Protein AF-A0A821HQE7-F1 (afdb_monomer_lite)

Secondary structure (DSSP, 8-state):
--SSTTSS-HHHHHHHHHHHHHHHHHH-TTSTTTTT--HHHHHHHHHHHHHHHHHHHHT--BHHHH-HIIIIIHHHHHH-TT---S--PBPSS---TTS---GGGS-B--EE-SB-EEP-STT--EEEEEE-TTS-EEEEEEEES--THHHHHHHHHHHHHHHHHHH-HHHHHSSS---------EEEEETTEEEEEPPTT---

Structure (mmCIF, N/CA/C/O backbone):
data_AF-A0A821HQE7-F1
#
_entry.id   AF-A0A821HQE7-F1
#
loop_
_atom_site.group_PDB
_atom_site.id
_atom_site.type_symbol
_atom_site.label_atom_id
_atom_site.label_alt_id
_atom_site.label_comp_id
_atom_site.label_asym_id
_atom_site.label_entity_id
_atom_site.label_seq_id
_atom_site.pdbx_PDB_ins_code
_atom_site.Cartn_x
_atom_site.Cartn_y
_atom_site.Cartn_z
_atom_site.occupancy
_atom_site.B_iso_or_equiv
_atom_site.auth_seq_id
_atom_site.auth_comp_id
_atom_site.auth_asym_id
_atom_site.auth_atom_id
_atom_site.pdbx_PDB_model_num
ATOM 1 N N . GLN A 1 1 ? 7.498 -27.644 -22.388 1.00 35.94 1 GLN A N 1
ATOM 2 C CA . GLN A 1 1 ? 7.968 -26.241 -22.531 1.00 35.94 1 GLN A CA 1
ATOM 3 C C . GLN A 1 1 ? 6.847 -25.177 -22.604 1.00 35.94 1 GLN A C 1
ATOM 5 O O . GLN A 1 1 ? 7.158 -23.999 -22.724 1.00 35.94 1 GLN A O 1
ATOM 10 N N . ARG A 1 2 ? 5.551 -25.521 -22.451 1.00 32.25 2 ARG A N 1
ATOM 11 C CA . ARG A 1 2 ? 4.419 -24.560 -22.491 1.00 32.25 2 ARG A CA 1
ATOM 12 C C . ARG A 1 2 ? 3.981 -23.970 -21.133 1.00 32.25 2 ARG A C 1
ATOM 14 O O . ARG A 1 2 ? 3.109 -23.119 -21.124 1.00 32.25 2 ARG A O 1
ATOM 21 N N . LEU A 1 3 ? 4.592 -24.372 -20.013 1.00 35.75 3 LEU A N 1
ATOM 22 C CA . LEU A 1 3 ? 4.160 -23.994 -18.651 1.00 35.75 3 LEU A CA 1
ATOM 23 C C . LEU A 1 3 ? 4.840 -22.735 -18.069 1.00 35.75 3 LEU A C 1
ATOM 25 O O . LEU A 1 3 ? 4.460 -22.276 -16.999 1.00 35.75 3 LEU A O 1
ATOM 29 N N . ILE A 1 4 ? 5.840 -22.161 -18.753 1.00 36.41 4 ILE A N 1
ATOM 30 C CA . ILE A 1 4 ? 6.608 -20.997 -18.250 1.00 36.41 4 ILE A CA 1
ATOM 31 C C . ILE A 1 4 ? 6.089 -19.657 -18.827 1.00 36.41 4 ILE A C 1
ATOM 33 O O . ILE A 1 4 ? 6.271 -18.600 -18.223 1.00 36.41 4 ILE A O 1
ATOM 37 N N . LYS A 1 5 ? 5.345 -19.690 -19.942 1.00 37.44 5 LYS A N 1
ATOM 38 C CA . LYS A 1 5 ? 4.459 -18.599 -20.393 1.00 37.44 5 LYS A CA 1
ATOM 39 C C . LYS A 1 5 ? 3.123 -18.804 -19.650 1.00 37.44 5 LYS A C 1
ATOM 41 O O . LYS A 1 5 ? 2.415 -19.722 -20.016 1.00 37.44 5 LYS A O 1
ATOM 46 N N . SER A 1 6 ? 2.710 -18.129 -18.581 1.00 48.66 6 SER A N 1
ATOM 47 C CA . SER A 1 6 ? 2.876 -16.733 -18.189 1.00 48.66 6 SER A CA 1
ATOM 48 C C . SER A 1 6 ? 2.710 -16.578 -16.662 1.00 48.66 6 SER A C 1
ATOM 50 O O . SER A 1 6 ? 1.605 -16.405 -16.155 1.00 48.66 6 SER A O 1
ATOM 52 N N . ARG A 1 7 ? 3.810 -16.593 -15.899 1.00 57.44 7 ARG A N 1
ATOM 53 C CA . ARG A 1 7 ? 3.800 -16.135 -14.487 1.00 57.44 7 ARG A CA 1
ATOM 54 C C . ARG A 1 7 ? 3.785 -14.606 -14.342 1.00 57.44 7 ARG A C 1
ATOM 56 O O . ARG A 1 7 ? 3.699 -14.088 -13.232 1.00 57.44 7 ARG A O 1
ATOM 63 N N . LEU A 1 8 ? 3.945 -13.882 -15.447 1.00 67.38 8 LEU A N 1
ATOM 64 C CA . LEU A 1 8 ? 3.985 -12.425 -15.466 1.00 67.38 8 LEU A CA 1
ATOM 65 C C . LEU A 1 8 ? 2.572 -11.889 -15.673 1.00 67.38 8 LEU A C 1
ATOM 67 O O . LEU A 1 8 ? 1.896 -12.276 -16.623 1.00 67.38 8 LEU A O 1
ATOM 71 N N . THR A 1 9 ? 2.152 -10.993 -14.786 1.00 79.75 9 THR A N 1
ATOM 72 C CA . THR A 1 9 ? 0.911 -10.234 -14.936 1.00 79.75 9 THR A CA 1
ATOM 73 C C . THR A 1 9 ? 0.981 -9.304 -16.145 1.00 79.75 9 THR A C 1
ATOM 75 O O . THR A 1 9 ? 2.073 -8.997 -16.630 1.00 79.75 9 THR A O 1
ATOM 78 N N . SER A 1 10 ? -0.183 -8.855 -16.624 1.00 81.00 10 SER A N 1
ATOM 79 C CA . SER A 1 10 ? -0.354 -7.941 -17.768 1.00 81.00 10 SER A CA 1
ATOM 80 C C . SER A 1 10 ? 0.678 -6.804 -17.762 1.00 81.00 10 SER A C 1
ATOM 82 O O . SER A 1 10 ? 1.433 -6.635 -18.721 1.00 81.00 10 SER A O 1
ATOM 84 N N . ILE A 1 11 ? 0.828 -6.119 -16.624 1.00 81.94 11 ILE A N 1
ATOM 85 C CA . ILE A 1 11 ? 1.784 -5.015 -16.469 1.00 81.94 11 ILE A CA 1
ATOM 86 C C . ILE A 1 11 ? 3.230 -5.490 -16.529 1.00 81.94 11 ILE A C 1
ATOM 88 O O . ILE A 1 11 ? 4.049 -4.864 -17.193 1.00 81.94 11 ILE A O 1
ATOM 92 N N . ARG A 1 12 ? 3.579 -6.597 -15.863 1.00 83.50 12 ARG A N 1
ATOM 93 C CA . ARG A 1 12 ? 4.959 -7.113 -15.884 1.00 83.50 12 ARG A CA 1
ATOM 94 C C . ARG A 1 12 ? 5.361 -7.610 -17.269 1.00 83.50 12 ARG A C 1
ATOM 96 O O . ARG A 1 12 ? 6.521 -7.488 -17.649 1.00 83.50 12 ARG A O 1
ATOM 103 N N . PHE A 1 13 ? 4.411 -8.153 -18.021 1.00 84.81 13 PHE A N 1
ATOM 104 C CA . PHE A 1 13 ? 4.623 -8.560 -19.401 1.00 84.81 13 PHE A CA 1
ATOM 105 C C . PHE A 1 13 ? 4.839 -7.348 -20.316 1.00 84.81 13 PHE A C 1
ATOM 107 O O . PHE A 1 13 ? 5.815 -7.3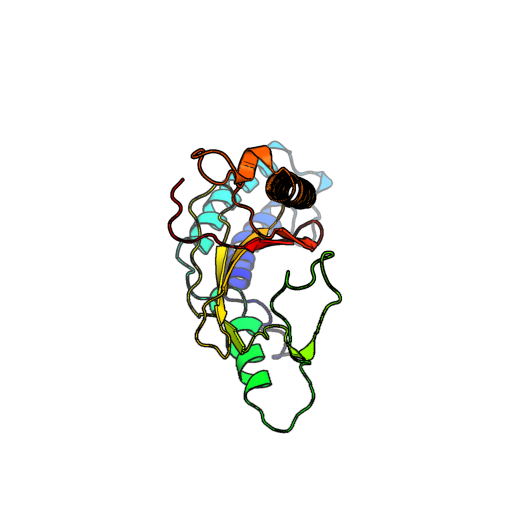15 -21.063 1.00 84.81 13 PHE A O 1
ATOM 114 N N . GLN A 1 14 ? 3.988 -6.321 -20.212 1.00 83.00 14 GLN A N 1
ATOM 115 C CA . GLN A 1 14 ? 4.150 -5.066 -20.955 1.00 83.00 14 GLN A CA 1
ATOM 116 C C . GLN A 1 14 ? 5.451 -4.343 -20.584 1.00 83.00 14 GLN A C 1
ATOM 118 O O . GLN A 1 14 ? 6.173 -3.901 -21.476 1.00 83.00 14 GLN A O 1
ATOM 123 N N . PHE A 1 15 ? 5.791 -4.296 -19.292 1.00 83.94 15 PHE A N 1
ATOM 124 C CA . PHE A 1 15 ? 7.062 -3.778 -18.780 1.00 83.94 15 PHE A CA 1
ATOM 125 C C . PHE A 1 15 ? 8.233 -4.493 -19.444 1.00 83.94 15 PHE A C 1
ATOM 127 O O . PHE A 1 15 ? 9.089 -3.845 -20.038 1.00 83.94 15 PHE A O 1
ATOM 134 N N . LYS A 1 16 ? 8.240 -5.832 -19.395 1.00 86.00 16 LYS A N 1
ATOM 135 C CA . LYS A 1 16 ? 9.309 -6.637 -19.980 1.00 86.00 16 LYS A CA 1
ATOM 136 C C . LYS A 1 16 ? 9.481 -6.297 -21.460 1.00 86.00 16 LYS A C 1
ATOM 138 O O . LYS A 1 16 ? 10.552 -5.860 -21.853 1.00 86.00 16 LYS A O 1
ATOM 143 N N . ASN A 1 17 ? 8.420 -6.410 -22.254 1.00 85.19 17 ASN A N 1
ATOM 144 C CA . ASN A 1 17 ? 8.513 -6.220 -23.704 1.00 85.19 17 ASN A CA 1
ATOM 145 C C . ASN A 1 17 ? 8.886 -4.786 -24.108 1.00 85.19 17 ASN A C 1
ATOM 147 O O . ASN A 1 17 ? 9.488 -4.585 -25.161 1.00 85.19 17 ASN A O 1
ATOM 151 N N . THR A 1 18 ? 8.513 -3.795 -23.294 1.00 83.94 18 THR A N 1
ATOM 152 C CA . THR A 1 18 ? 8.830 -2.384 -23.550 1.00 83.94 18 THR A CA 1
ATOM 153 C C . THR A 1 18 ? 10.294 -2.067 -23.265 1.00 83.94 18 THR A C 1
ATOM 155 O O . THR A 1 18 ? 10.885 -1.258 -23.972 1.00 83.94 18 THR A O 1
ATOM 158 N N . ILE A 1 19 ? 10.869 -2.690 -22.235 1.00 84.56 19 ILE A N 1
ATOM 159 C CA . ILE A 1 19 ? 12.183 -2.317 -21.698 1.00 84.56 19 ILE A CA 1
ATOM 160 C C . ILE A 1 19 ? 13.295 -3.234 -22.197 1.00 84.56 19 ILE A C 1
ATOM 162 O O . ILE A 1 19 ? 14.412 -2.771 -22.392 1.00 84.56 19 ILE A O 1
ATOM 166 N N . GLU A 1 20 ? 13.000 -4.514 -22.429 1.00 88.25 20 GLU A N 1
ATOM 167 C CA . GLU A 1 20 ? 13.982 -5.532 -22.826 1.00 88.25 20 GLU A CA 1
ATOM 168 C C . GLU A 1 20 ? 14.769 -5.092 -24.064 1.00 88.25 20 GLU A C 1
ATOM 170 O O . GLU A 1 20 ? 15.991 -5.096 -24.034 1.00 88.25 20 GLU A O 1
ATOM 175 N N . LYS A 1 21 ? 14.094 -4.565 -25.094 1.00 86.50 21 LYS A N 1
ATOM 176 C CA . LYS A 1 21 ? 14.768 -4.062 -26.303 1.00 86.50 21 LYS A CA 1
ATOM 177 C C . LYS A 1 21 ? 15.688 -2.871 -26.031 1.00 86.50 21 LYS A C 1
ATOM 179 O O . LYS A 1 21 ? 16.779 -2.810 -26.583 1.00 86.50 21 LYS A O 1
ATOM 184 N N . ASP A 1 22 ? 15.244 -1.920 -25.212 1.00 86.62 22 ASP A N 1
ATOM 185 C CA . ASP A 1 22 ? 16.033 -0.725 -24.899 1.00 86.62 22 ASP A CA 1
ATOM 186 C C . ASP A 1 22 ? 17.278 -1.090 -24.072 1.00 86.62 22 ASP A C 1
ATOM 188 O O . ASP A 1 22 ? 18.350 -0.528 -24.292 1.00 86.62 22 ASP A O 1
ATOM 192 N N . LEU A 1 23 ? 17.147 -2.046 -23.143 1.00 88.19 23 LEU A N 1
ATOM 193 C CA . LEU A 1 23 ? 18.264 -2.545 -22.341 1.00 88.19 23 LEU A CA 1
ATOM 194 C C . LEU A 1 23 ? 19.226 -3.399 -23.162 1.00 88.19 23 LEU A C 1
ATOM 196 O O . LEU A 1 23 ? 20.429 -3.190 -23.046 1.00 88.19 23 LEU A O 1
ATOM 200 N N . ASP A 1 24 ? 18.722 -4.299 -24.008 1.00 90.19 24 ASP A N 1
ATOM 201 C CA . ASP A 1 24 ? 19.548 -5.126 -24.895 1.00 90.19 24 ASP A CA 1
ATOM 202 C C . ASP A 1 24 ? 20.369 -4.254 -25.854 1.00 90.19 24 ASP A C 1
ATOM 204 O O . ASP A 1 24 ? 21.530 -4.549 -26.122 1.00 90.19 24 ASP A O 1
ATOM 208 N N . ASN A 1 25 ? 19.790 -3.155 -26.347 1.00 87.81 25 ASN A N 1
ATOM 209 C CA . ASN A 1 25 ? 20.495 -2.211 -27.212 1.00 87.81 25 ASN A CA 1
ATOM 210 C C . ASN A 1 25 ? 21.602 -1.443 -26.474 1.00 87.81 25 ASN A C 1
ATOM 212 O O . ASN A 1 25 ? 22.612 -1.111 -27.088 1.00 87.81 25 ASN A O 1
ATOM 216 N N . LEU A 1 26 ? 21.411 -1.133 -25.187 1.00 87.31 26 LEU A N 1
ATOM 217 C CA . LEU A 1 26 ? 22.376 -0.355 -24.407 1.00 87.31 26 LEU A CA 1
ATOM 218 C C . LEU A 1 26 ? 23.478 -1.229 -23.815 1.00 87.31 26 LEU A C 1
ATOM 220 O O . LEU A 1 26 ? 24.655 -0.920 -23.939 1.00 87.31 26 LEU A O 1
ATOM 224 N N . PHE A 1 27 ? 23.089 -2.302 -23.137 1.00 90.56 27 PHE A N 1
ATOM 225 C CA . PHE A 1 27 ? 23.994 -3.142 -22.364 1.00 90.56 27 PHE A CA 1
ATOM 226 C C . PHE A 1 27 ? 24.417 -4.406 -23.113 1.00 90.56 27 PHE A C 1
ATOM 228 O O . PHE A 1 27 ? 25.312 -5.101 -22.641 1.00 90.56 27 PHE A O 1
ATOM 235 N N . GLY A 1 28 ? 23.830 -4.703 -24.273 1.00 88.44 28 GLY A N 1
ATOM 236 C CA . GLY A 1 28 ? 23.969 -6.003 -24.918 1.00 88.44 28 GLY A CA 1
ATOM 237 C C . GLY A 1 28 ? 23.042 -7.047 -24.286 1.00 88.44 28 GLY A C 1
ATOM 238 O O . GLY A 1 28 ? 22.520 -6.856 -23.185 1.00 88.44 28 GLY A O 1
ATOM 239 N N . LYS A 1 29 ? 22.822 -8.171 -24.974 1.00 87.88 29 LYS A N 1
ATOM 240 C CA . LYS A 1 29 ? 21.811 -9.174 -24.574 1.00 87.88 29 LYS A CA 1
ATOM 241 C C . LYS A 1 29 ? 22.119 -9.860 -23.243 1.00 87.88 29 LYS A C 1
ATOM 243 O O . LYS A 1 29 ? 21.233 -10.458 -22.638 1.00 87.88 29 LYS A O 1
ATOM 248 N N . GLN A 1 30 ? 23.380 -9.851 -22.823 1.00 88.06 30 GLN A N 1
ATOM 249 C CA . GLN A 1 30 ? 23.867 -10.446 -21.579 1.00 88.06 30 GLN A CA 1
ATOM 250 C C . GLN A 1 30 ? 24.672 -9.443 -20.738 1.00 88.06 30 GLN A C 1
ATOM 252 O O . GLN A 1 30 ? 25.326 -9.838 -19.774 1.00 88.06 30 GLN A O 1
ATOM 257 N N . GLY A 1 31 ? 24.624 -8.149 -21.070 1.00 87.94 31 GLY A N 1
ATOM 258 C CA . GLY A 1 31 ? 25.401 -7.125 -20.371 1.00 87.94 31 GLY A CA 1
ATOM 259 C C . GLY A 1 31 ? 26.837 -6.962 -20.879 1.00 87.94 31 GLY A C 1
ATOM 260 O O . GLY A 1 31 ? 27.651 -6.343 -20.197 1.00 87.94 31 GLY A O 1
ATOM 261 N N . GLU A 1 32 ? 27.173 -7.495 -22.055 1.00 92.06 32 GLU A N 1
ATOM 262 C CA . GLU A 1 32 ? 28.516 -7.432 -22.643 1.00 92.06 32 GLU A CA 1
ATOM 263 C C . GLU A 1 32 ? 29.043 -6.003 -22.878 1.00 92.06 32 GLU A C 1
ATOM 265 O O . GLU A 1 32 ? 30.255 -5.801 -22.926 1.00 92.06 32 GLU A O 1
ATOM 270 N N . LEU A 1 33 ? 28.160 -5.004 -22.972 1.00 89.69 33 LEU A N 1
ATOM 271 C CA . LEU A 1 33 ? 28.514 -3.591 -23.152 1.00 89.69 33 LEU A CA 1
ATOM 272 C C . LEU A 1 33 ? 28.530 -2.802 -21.833 1.00 89.69 33 LEU A C 1
ATOM 274 O O . LEU A 1 33 ? 28.809 -1.607 -21.833 1.00 89.69 33 LEU A O 1
ATOM 278 N N . PHE A 1 34 ? 28.257 -3.430 -20.684 1.00 87.12 34 PHE A N 1
ATOM 279 C CA . PHE A 1 34 ? 28.133 -2.716 -19.406 1.00 87.12 34 PHE A CA 1
ATOM 280 C C . PHE A 1 34 ? 29.383 -1.901 -19.032 1.00 87.12 34 PHE A C 1
ATOM 282 O O . PHE A 1 34 ? 29.269 -0.842 -18.421 1.00 87.12 34 PHE A O 1
ATOM 289 N N . SER A 1 35 ? 30.572 -2.370 -19.417 1.00 85.31 35 SER A N 1
ATOM 290 C CA . SER A 1 35 ? 31.846 -1.690 -19.154 1.00 85.31 35 SER A CA 1
ATOM 291 C C . SER A 1 35 ? 32.150 -0.527 -20.105 1.00 85.31 35 SER A C 1
ATOM 293 O O . SER A 1 35 ? 32.989 0.307 -19.775 1.00 85.31 35 SER A O 1
ATOM 295 N N . THR A 1 36 ? 31.502 -0.462 -21.271 1.00 88.81 36 THR A N 1
ATOM 296 C CA . THR A 1 36 ? 31.792 0.522 -22.330 1.00 88.81 36 THR A CA 1
ATOM 297 C C . THR A 1 36 ? 30.728 1.612 -22.454 1.00 88.81 36 THR A C 1
ATOM 299 O O . THR A 1 36 ? 30.967 2.630 -23.101 1.00 88.81 36 THR A O 1
ATOM 302 N N . VAL A 1 37 ? 29.569 1.427 -21.821 1.00 90.31 37 VAL A N 1
ATOM 303 C CA . VAL A 1 37 ? 28.446 2.369 -21.861 1.00 90.31 37 VAL A CA 1
ATOM 304 C C . VAL A 1 37 ? 28.776 3.689 -21.155 1.00 90.31 37 VAL A C 1
ATOM 306 O O . VAL A 1 37 ? 29.226 3.718 -20.008 1.00 90.31 37 VAL A O 1
ATOM 309 N N . LEU A 1 38 ? 28.468 4.807 -21.820 1.00 91.00 38 LEU A N 1
ATOM 310 C CA . LEU A 1 38 ? 28.606 6.141 -21.245 1.00 91.00 38 LEU A CA 1
ATOM 311 C C . LEU A 1 38 ? 27.443 6.466 -20.299 1.00 91.00 38 LEU A C 1
ATOM 313 O O . LEU A 1 38 ? 26.275 6.171 -20.560 1.00 91.00 38 LEU A O 1
ATOM 317 N N . LEU A 1 39 ? 27.745 7.183 -19.214 1.00 88.50 39 LEU A N 1
ATOM 318 C CA . LEU A 1 39 ? 26.737 7.628 -18.241 1.00 88.50 39 LEU A CA 1
ATOM 319 C C . LEU A 1 39 ? 25.665 8.544 -18.856 1.00 88.50 39 LEU A C 1
ATOM 321 O O . LEU A 1 39 ? 24.549 8.618 -18.340 1.00 88.50 39 LEU A O 1
ATOM 325 N N . THR A 1 40 ? 25.990 9.260 -19.932 1.00 90.69 40 THR A N 1
ATOM 326 C CA . THR A 1 40 ? 25.043 10.099 -20.679 1.00 90.69 40 THR A CA 1
ATOM 327 C C . THR A 1 40 ? 23.961 9.263 -21.352 1.00 90.69 40 THR A C 1
ATOM 329 O O . THR A 1 40 ? 22.783 9.603 -21.253 1.00 90.69 40 THR A O 1
ATOM 332 N N . ASP A 1 41 ? 24.338 8.133 -21.947 1.00 86.50 41 ASP A N 1
ATOM 333 C CA . ASP A 1 41 ? 23.418 7.247 -22.664 1.00 86.50 41 ASP A CA 1
ATOM 334 C C . ASP A 1 41 ? 22.474 6.547 -21.683 1.00 86.50 41 ASP A C 1
ATOM 336 O O . ASP A 1 41 ? 21.262 6.481 -21.905 1.00 86.50 41 ASP A O 1
ATOM 340 N N . VAL A 1 42 ? 23.006 6.146 -20.520 1.00 88.50 42 VAL A N 1
ATOM 341 C CA . VAL A 1 42 ? 22.206 5.619 -19.403 1.00 88.50 42 VAL A CA 1
ATOM 342 C C . VAL A 1 42 ? 21.171 6.640 -18.939 1.00 88.50 42 VAL A C 1
ATOM 344 O O . VAL A 1 42 ? 20.003 6.291 -18.770 1.00 88.50 42 VAL A O 1
ATOM 347 N N . LYS A 1 43 ? 21.558 7.908 -18.745 1.00 89.12 43 LYS A N 1
ATOM 348 C CA . LYS A 1 43 ? 20.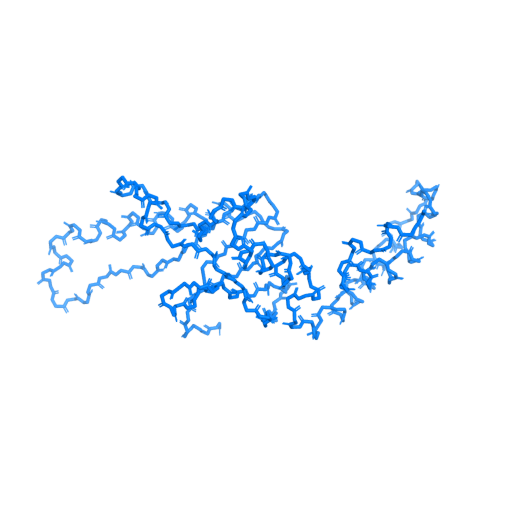624 8.961 -18.311 1.00 89.12 43 LYS A CA 1
ATOM 349 C C . LYS A 1 43 ? 19.496 9.170 -19.323 1.00 89.12 43 LYS A C 1
ATOM 351 O O . LYS A 1 43 ? 18.337 9.195 -18.913 1.00 89.12 43 LYS A O 1
ATOM 356 N N . THR A 1 44 ? 19.820 9.258 -20.613 1.00 88.44 44 THR A N 1
ATOM 357 C CA . THR A 1 44 ? 18.836 9.421 -21.697 1.00 88.44 44 THR A CA 1
ATOM 358 C C . THR A 1 44 ? 17.839 8.262 -21.739 1.00 88.44 44 THR A C 1
ATOM 360 O O . THR A 1 44 ? 16.630 8.459 -21.885 1.00 88.44 44 THR A O 1
ATOM 363 N N . ILE A 1 45 ? 18.318 7.031 -21.552 1.00 86.88 45 ILE A N 1
ATOM 364 C CA . ILE A 1 45 ? 17.444 5.857 -21.522 1.00 86.88 45 ILE A CA 1
ATOM 365 C C . ILE A 1 45 ? 16.593 5.837 -20.255 1.00 86.88 45 ILE A C 1
ATOM 367 O O . ILE A 1 45 ? 15.394 5.596 -20.351 1.00 86.88 45 ILE A O 1
ATOM 371 N N . LEU A 1 46 ? 17.138 6.172 -19.083 1.00 86.12 46 LEU A N 1
ATOM 372 C CA . LEU A 1 46 ? 16.357 6.252 -17.843 1.00 86.12 46 LEU A CA 1
ATOM 373 C C . LEU A 1 46 ? 15.212 7.269 -17.933 1.00 86.12 46 LEU A C 1
ATOM 375 O O . LEU A 1 46 ? 14.112 6.987 -17.453 1.00 86.12 46 LEU A O 1
ATOM 379 N N . THR A 1 47 ? 15.426 8.420 -18.578 1.00 85.94 47 THR A N 1
ATOM 380 C CA . THR A 1 47 ? 14.351 9.400 -18.799 1.00 85.94 47 THR A CA 1
ATOM 381 C C . THR A 1 47 ? 13.276 8.866 -19.745 1.00 85.94 47 THR A C 1
ATOM 383 O O . THR A 1 47 ? 12.088 8.985 -19.441 1.00 85.94 47 THR A O 1
ATOM 386 N N . ASN A 1 48 ? 13.672 8.202 -20.836 1.00 85.88 48 ASN A N 1
ATOM 387 C CA . ASN A 1 48 ? 12.745 7.598 -21.800 1.00 85.88 48 ASN A CA 1
ATOM 388 C C . ASN A 1 48 ? 11.969 6.415 -21.200 1.00 85.88 48 ASN A C 1
ATOM 390 O O . ASN A 1 48 ? 10.783 6.230 -21.465 1.00 85.88 48 ASN A O 1
ATOM 394 N N . LEU A 1 49 ? 12.617 5.619 -20.352 1.00 83.81 49 LEU A N 1
ATOM 395 C CA . LEU A 1 49 ? 11.975 4.544 -19.605 1.00 83.81 49 LEU A CA 1
ATOM 396 C C . LEU A 1 49 ? 10.970 5.111 -18.608 1.00 83.81 49 LEU A C 1
ATOM 398 O O . LEU A 1 49 ? 9.857 4.606 -18.513 1.00 83.81 49 LEU A O 1
ATOM 402 N N . GLY A 1 50 ? 11.315 6.191 -17.904 1.00 80.75 50 GLY A N 1
ATOM 403 C CA . GLY A 1 50 ? 10.407 6.851 -16.971 1.00 80.75 50 GLY A CA 1
ATOM 404 C C . GLY A 1 50 ? 9.080 7.263 -17.616 1.00 80.75 50 GLY A C 1
ATOM 405 O O . GLY A 1 50 ? 8.025 7.069 -17.011 1.00 80.75 50 GLY A O 1
ATOM 406 N N . THR A 1 51 ? 9.103 7.779 -18.848 1.00 82.19 51 THR A N 1
ATOM 407 C CA . THR A 1 51 ? 7.882 8.162 -19.579 1.00 82.19 51 THR A CA 1
ATOM 408 C C . THR A 1 51 ? 7.099 6.944 -20.075 1.00 82.19 51 THR A C 1
ATOM 410 O O . THR A 1 51 ? 5.893 6.869 -19.834 1.00 82.19 51 THR A O 1
ATOM 413 N N . LYS A 1 52 ? 7.772 5.947 -20.667 1.00 83.94 52 LYS A N 1
ATOM 414 C CA . LYS A 1 52 ? 7.156 4.673 -21.095 1.00 83.94 52 LYS A CA 1
ATOM 415 C C . LYS A 1 52 ? 6.518 3.906 -19.929 1.00 83.94 52 LYS A C 1
ATOM 417 O O . LYS A 1 52 ? 5.468 3.294 -20.074 1.00 83.94 52 LYS A O 1
ATOM 422 N N . LEU A 1 53 ? 7.133 3.938 -18.750 1.00 79.12 53 LEU A N 1
ATOM 423 C CA . LEU A 1 53 ? 6.615 3.262 -17.560 1.00 79.12 53 LEU A CA 1
ATOM 424 C C . LEU A 1 53 ? 5.369 3.933 -16.995 1.00 79.12 53 LEU A C 1
ATOM 426 O O . LEU A 1 53 ? 4.446 3.245 -16.556 1.00 79.12 53 LEU A O 1
ATOM 430 N N . LYS A 1 54 ? 5.330 5.269 -17.014 1.00 77.75 54 LYS A N 1
ATOM 431 C CA . LYS A 1 54 ? 4.147 6.019 -16.590 1.00 77.75 54 LYS A CA 1
ATOM 432 C C . LYS A 1 54 ? 2.946 5.703 -17.479 1.00 77.75 54 LYS A C 1
ATOM 434 O O . LYS A 1 54 ? 1.868 5.497 -16.933 1.00 77.75 54 LYS A O 1
ATOM 439 N N . SER A 1 55 ? 3.128 5.583 -18.799 1.00 78.81 55 SER A N 1
ATOM 440 C CA . SER A 1 55 ? 2.024 5.246 -19.710 1.00 78.81 55 SER A CA 1
ATOM 441 C C . SER A 1 55 ? 1.489 3.825 -19.505 1.00 78.81 55 SER A C 1
ATOM 443 O O . SER A 1 55 ? 0.279 3.636 -19.514 1.00 78.81 55 SER A O 1
ATOM 445 N N . ILE A 1 56 ? 2.349 2.837 -19.222 1.00 76.88 56 ILE A N 1
ATOM 446 C CA . ILE A 1 56 ? 1.913 1.456 -18.926 1.00 76.88 56 ILE A CA 1
ATOM 447 C C . ILE A 1 56 ? 1.009 1.400 -17.685 1.00 76.88 56 ILE A C 1
ATOM 449 O O . ILE A 1 56 ? 0.076 0.601 -17.632 1.00 76.88 56 ILE A O 1
ATOM 453 N N . ALA A 1 57 ? 1.289 2.222 -16.670 1.00 70.94 57 ALA A N 1
ATOM 454 C CA . ALA A 1 57 ? 0.554 2.208 -15.408 1.00 70.94 57 ALA A CA 1
ATOM 455 C C . ALA A 1 57 ? -0.692 3.111 -15.395 1.00 70.94 57 ALA A C 1
ATOM 457 O O . ALA A 1 57 ? -1.501 2.977 -14.477 1.00 70.94 57 ALA A O 1
ATOM 458 N N . HIS A 1 58 ? -0.835 4.032 -16.356 1.00 65.56 58 HIS A N 1
ATOM 459 C CA . HIS A 1 58 ? -1.780 5.152 -16.267 1.00 65.56 58 HIS A CA 1
ATOM 460 C C . HIS A 1 58 ? -3.253 4.716 -16.229 1.00 65.56 58 HIS A C 1
ATOM 462 O O . HIS A 1 58 ? -4.021 5.279 -15.455 1.00 65.56 58 HIS A O 1
ATOM 468 N N . ASP A 1 59 ? -3.602 3.647 -16.950 1.00 67.19 59 ASP A N 1
ATOM 469 C CA . ASP A 1 59 ? -4.997 3.201 -17.124 1.00 67.19 59 ASP A CA 1
ATOM 470 C C . ASP A 1 59 ? -5.296 1.855 -16.455 1.00 67.19 59 ASP A C 1
ATOM 472 O O . ASP A 1 59 ? -6.369 1.268 -16.606 1.00 67.19 59 ASP A O 1
ATOM 476 N N . LYS A 1 60 ? -4.324 1.323 -15.713 1.00 75.62 60 LYS A N 1
ATOM 477 C CA . LYS A 1 60 ? -4.433 0.006 -15.096 1.00 75.62 60 LYS A CA 1
ATOM 478 C C . LYS A 1 60 ? -5.085 0.136 -13.733 1.00 75.62 60 LYS A C 1
ATOM 480 O O . LYS A 1 60 ? -4.413 0.314 -12.718 1.00 75.62 60 LYS A O 1
ATOM 485 N N . THR A 1 61 ? -6.408 0.055 -13.738 1.00 83.00 61 THR A N 1
ATOM 486 C CA . THR A 1 61 ? -7.248 0.112 -12.538 1.00 83.00 61 THR A CA 1
ATOM 487 C C . THR A 1 61 ? -7.704 -1.265 -12.078 1.00 83.00 61 THR A C 1
ATOM 489 O O . THR A 1 61 ? -8.237 -1.368 -10.985 1.00 83.00 61 THR A O 1
ATOM 492 N N . ASN A 1 62 ? -7.484 -2.333 -12.850 1.00 90.50 62 ASN A N 1
ATOM 493 C CA . ASN A 1 62 ? -7.884 -3.675 -12.440 1.00 90.50 62 ASN A CA 1
ATOM 494 C C . ASN A 1 62 ? -6.758 -4.386 -11.666 1.00 90.50 62 ASN A C 1
ATOM 496 O O . ASN A 1 62 ? -5.614 -4.442 -12.119 1.00 90.50 62 ASN A O 1
ATOM 500 N N . ILE A 1 63 ? -7.064 -4.975 -10.510 1.00 89.88 63 ILE A N 1
ATOM 501 C CA . ILE A 1 63 ? -6.111 -5.721 -9.676 1.00 89.88 63 ILE A CA 1
ATOM 502 C C . ILE A 1 63 ? -5.450 -6.885 -10.420 1.00 89.88 63 ILE A C 1
ATOM 504 O O . ILE A 1 63 ? -4.267 -7.158 -10.198 1.00 89.88 63 ILE A O 1
ATOM 508 N N . ASN A 1 64 ? -6.158 -7.523 -11.353 1.00 88.88 64 ASN A N 1
ATOM 509 C CA . ASN A 1 64 ? -5.646 -8.625 -12.163 1.00 88.88 64 ASN A CA 1
ATOM 510 C C . ASN A 1 64 ? -4.504 -8.182 -13.094 1.00 88.88 64 ASN A C 1
ATOM 512 O O . ASN A 1 64 ? -3.605 -8.970 -13.400 1.00 88.88 64 ASN A O 1
ATOM 516 N N . ASP A 1 65 ? -4.471 -6.904 -13.494 1.00 87.25 65 ASP A N 1
ATOM 517 C CA . ASP A 1 65 ? -3.352 -6.365 -14.269 1.00 87.25 65 ASP A CA 1
ATOM 518 C C . ASP A 1 65 ? -2.038 -6.367 -13.466 1.00 87.25 65 ASP A C 1
ATOM 520 O O . ASP A 1 65 ? -0.952 -6.467 -14.051 1.00 87.25 65 ASP A O 1
ATOM 524 N N . TYR A 1 66 ? -2.133 -6.302 -12.131 1.00 86.81 66 TYR A N 1
ATOM 525 C CA . TYR A 1 66 ? -1.000 -6.273 -11.203 1.00 86.81 66 TYR A CA 1
ATOM 526 C C . TYR A 1 66 ? -0.683 -7.642 -10.604 1.00 86.81 66 TYR A C 1
ATOM 528 O O . TYR A 1 66 ? 0.495 -8.005 -10.528 1.00 86.81 66 TYR A O 1
ATOM 536 N N . SER A 1 67 ? -1.704 -8.390 -10.176 1.00 88.31 67 SER A N 1
ATOM 537 C CA . SER A 1 67 ? -1.573 -9.666 -9.472 1.00 88.31 67 SER A CA 1
ATOM 538 C C . SER A 1 67 ? -2.756 -10.589 -9.761 1.00 88.31 67 SER A C 1
ATOM 540 O O . SER A 1 67 ? -3.850 -10.426 -9.219 1.00 88.31 67 SER A O 1
ATOM 542 N N . THR A 1 68 ? -2.502 -11.639 -10.542 1.00 85.94 68 THR A N 1
ATOM 543 C CA . THR A 1 68 ? -3.459 -12.736 -10.747 1.00 85.94 68 THR A CA 1
ATOM 544 C C . THR A 1 68 ? -3.726 -13.501 -9.452 1.00 85.94 68 THR A C 1
ATOM 546 O O . THR A 1 68 ? -4.781 -14.111 -9.304 1.00 85.94 68 THR A O 1
ATOM 549 N N . TRP A 1 69 ? -2.783 -13.467 -8.501 1.00 86.00 69 TRP A N 1
ATOM 550 C CA . TRP A 1 69 ? -2.947 -14.144 -7.220 1.00 86.00 69 TRP A CA 1
ATOM 551 C C . TRP A 1 69 ? -4.044 -13.490 -6.378 1.00 86.00 69 TRP A C 1
ATOM 553 O O . TRP A 1 69 ? -4.912 -14.202 -5.894 1.00 86.00 69 TRP A O 1
ATOM 563 N N . PHE A 1 70 ? -4.066 -12.155 -6.269 1.00 86.12 70 PHE A N 1
ATOM 564 C CA . PHE A 1 70 ? -5.119 -11.456 -5.516 1.00 86.12 70 PHE A CA 1
ATOM 565 C C . PHE A 1 70 ? -6.492 -11.572 -6.186 1.00 86.12 70 PHE A C 1
ATOM 567 O O . PHE A 1 70 ? -7.490 -11.737 -5.494 1.00 86.12 70 PHE A O 1
ATOM 574 N N . SER A 1 71 ? -6.538 -11.518 -7.522 1.00 82.31 71 SER A N 1
ATOM 575 C CA . SER A 1 71 ? -7.796 -11.589 -8.273 1.00 82.31 71 SER A CA 1
ATOM 576 C C . SER A 1 71 ? -8.394 -12.998 -8.308 1.00 82.31 71 SER A C 1
ATOM 578 O O . SER A 1 71 ? -9.567 -13.172 -8.007 1.00 82.31 71 SER A O 1
ATOM 580 N N . LEU A 1 72 ? -7.604 -14.011 -8.680 1.00 76.38 72 LEU A N 1
ATOM 581 C CA . LEU A 1 72 ? -8.125 -15.338 -9.026 1.00 76.38 72 LEU A CA 1
ATOM 582 C C . LEU A 1 72 ? -7.730 -16.393 -8.000 1.00 76.38 72 LEU A C 1
ATOM 584 O O . LEU A 1 72 ? -8.578 -17.129 -7.504 1.00 76.38 72 LEU A O 1
ATOM 588 N N . THR A 1 73 ? -6.439 -16.485 -7.680 1.00 75.12 73 THR A N 1
ATOM 589 C CA . THR A 1 73 ? -5.918 -17.592 -6.866 1.00 75.12 73 THR A CA 1
ATOM 590 C C . THR A 1 73 ? -6.407 -17.516 -5.424 1.00 75.12 73 THR A C 1
ATOM 592 O O . THR A 1 73 ? -6.866 -18.521 -4.893 1.00 75.12 73 THR A O 1
ATOM 595 N N . PHE A 1 74 ? -6.385 -16.326 -4.824 1.00 77.81 74 PHE A N 1
ATOM 596 C CA . PHE A 1 74 ? -6.859 -16.094 -3.466 1.00 77.81 74 PHE A CA 1
ATOM 597 C C . PHE A 1 74 ? -8.352 -16.417 -3.343 1.00 77.81 74 PHE A C 1
ATOM 599 O O . PHE A 1 74 ? -8.744 -17.241 -2.522 1.00 77.81 74 PHE A O 1
ATOM 606 N N . GLN A 1 75 ? -9.179 -15.866 -4.237 1.00 69.38 75 GLN A N 1
ATOM 607 C CA . GLN A 1 75 ? -10.622 -16.119 -4.233 1.00 69.38 75 GLN A CA 1
ATOM 608 C C . GLN A 1 75 ? -10.961 -17.602 -4.453 1.00 69.38 75 GLN A C 1
ATOM 610 O O . GLN A 1 75 ? -11.848 -18.136 -3.793 1.00 69.38 75 GLN A O 1
ATOM 615 N N . GLN A 1 76 ? -10.258 -18.293 -5.357 1.00 67.81 76 GLN A N 1
ATOM 616 C CA . GLN A 1 76 ? -10.474 -19.723 -5.605 1.00 67.81 76 GLN A CA 1
ATOM 617 C C . GLN A 1 76 ? -10.077 -20.578 -4.400 1.00 67.81 76 GLN A C 1
ATOM 619 O O . GLN A 1 76 ? -10.826 -21.470 -4.015 1.00 67.81 76 GLN A O 1
ATOM 624 N N . GLN A 1 77 ? -8.933 -20.288 -3.776 1.00 65.69 77 GLN A N 1
ATOM 625 C CA . GLN A 1 77 ? -8.454 -21.027 -2.607 1.00 65.69 77 GLN A CA 1
ATOM 626 C C . GLN A 1 77 ? -9.343 -20.821 -1.374 1.00 65.69 77 GLN A C 1
ATOM 628 O O . GLN A 1 77 ? -9.486 -21.750 -0.587 1.00 65.69 77 GLN A O 1
ATOM 633 N N . HIS A 1 78 ? -9.989 -19.658 -1.242 1.00 64.12 78 HIS A N 1
ATOM 634 C CA . HIS A 1 78 ? -10.956 -19.380 -0.174 1.00 64.12 78 HIS A CA 1
ATOM 635 C C . HIS A 1 78 ? -12.371 -19.935 -0.441 1.00 64.12 78 HIS A C 1
ATOM 637 O O . HIS A 1 78 ? -13.152 -20.069 0.495 1.00 64.12 78 HIS A O 1
ATOM 643 N N . ARG A 1 79 ? -12.719 -20.289 -1.690 1.00 56.91 79 ARG A N 1
ATOM 644 C CA . ARG A 1 79 ? -14.035 -20.864 -2.049 1.00 56.91 79 ARG A CA 1
ATOM 645 C C . ARG A 1 79 ? -14.106 -22.391 -1.953 1.00 56.91 79 ARG A C 1
ATOM 647 O O . ARG A 1 79 ? -15.205 -22.938 -1.905 1.00 56.91 79 ARG A O 1
ATOM 654 N N . ILE A 1 80 ? -12.973 -23.096 -1.956 1.00 56.22 80 ILE A N 1
ATOM 655 C CA . ILE A 1 80 ? -12.956 -24.566 -1.929 1.00 56.22 80 ILE A CA 1
ATOM 656 C C . ILE A 1 80 ? -13.096 -25.053 -0.479 1.00 56.22 80 ILE A C 1
ATOM 658 O O . ILE A 1 80 ? -12.121 -25.157 0.266 1.00 56.22 80 ILE A O 1
ATOM 662 N N . LEU A 1 81 ? -14.330 -25.380 -0.091 1.00 47.72 81 LEU A N 1
ATOM 663 C CA . LEU A 1 81 ? -14.637 -26.124 1.132 1.00 47.72 81 LEU A CA 1
ATOM 664 C C . LEU A 1 81 ? -13.909 -27.483 1.101 1.00 47.72 81 LEU A C 1
ATOM 666 O O . LEU A 1 81 ? -14.137 -28.289 0.202 1.00 47.72 81 LEU A O 1
ATOM 670 N N . GLY A 1 82 ? -13.043 -27.743 2.086 1.00 51.12 82 GLY A N 1
ATOM 671 C CA . GLY A 1 82 ? -12.455 -29.071 2.324 1.00 51.12 82 GLY A CA 1
ATOM 672 C C . GLY A 1 82 ? -10.975 -29.263 1.968 1.00 51.12 82 GLY A C 1
ATOM 673 O O . GLY A 1 82 ? -10.447 -30.343 2.222 1.00 51.12 82 GLY A O 1
ATOM 674 N N . THR A 1 83 ? -10.266 -28.253 1.450 1.00 47.88 83 THR A N 1
ATOM 675 C CA . THR A 1 83 ? -8.799 -28.320 1.261 1.00 47.88 83 THR A CA 1
ATOM 676 C C . THR A 1 83 ? -8.053 -27.401 2.237 1.00 47.88 83 THR A C 1
ATOM 678 O O . THR A 1 83 ? -8.201 -26.182 2.143 1.00 47.88 83 THR A O 1
ATOM 681 N N . PRO A 1 84 ? -7.205 -27.924 3.145 1.00 52.62 84 PRO A N 1
ATOM 682 C CA . PRO A 1 84 ? -6.455 -27.102 4.088 1.00 52.62 84 PRO A CA 1
ATOM 683 C C . PRO A 1 84 ? -5.207 -26.547 3.395 1.00 52.62 84 PRO A C 1
ATOM 685 O O . PRO A 1 84 ? -4.188 -27.231 3.337 1.00 52.62 84 PRO A O 1
ATOM 688 N N . SER A 1 85 ? -5.242 -25.333 2.830 1.00 52.97 85 SER A N 1
ATOM 689 C CA . SER A 1 85 ? -3.987 -24.797 2.256 1.00 52.97 85 SER A CA 1
ATOM 690 C C . SER A 1 85 ? -3.791 -23.283 2.167 1.00 52.97 85 SER A C 1
ATOM 692 O O . SER A 1 85 ? -2.691 -22.867 1.810 1.00 52.97 85 SER A O 1
ATOM 694 N N . ILE A 1 86 ? -4.736 -22.449 2.603 1.00 55.06 86 ILE A N 1
ATOM 695 C CA . ILE A 1 86 ? -4.394 -21.102 3.080 1.00 55.06 86 ILE A CA 1
ATOM 696 C C . ILE A 1 86 ? -4.947 -20.971 4.491 1.00 55.06 86 ILE A C 1
ATOM 698 O O . ILE A 1 86 ? -6.151 -21.037 4.707 1.00 55.06 86 ILE A O 1
ATOM 702 N N . ARG A 1 87 ? -4.035 -20.852 5.463 1.00 63.03 87 ARG A N 1
ATOM 703 C CA . ARG A 1 87 ? -4.377 -20.373 6.804 1.00 63.03 87 ARG A CA 1
ATOM 704 C C . ARG A 1 87 ? -5.067 -19.026 6.624 1.00 63.03 87 ARG A C 1
ATOM 706 O O . ARG A 1 87 ? -4.537 -18.205 5.880 1.00 63.03 87 ARG A O 1
ATOM 713 N N . GLU A 1 88 ? -6.207 -18.828 7.275 1.00 78.44 88 GLU A N 1
ATOM 714 C CA . GLU A 1 88 ? -6.909 -17.544 7.311 1.00 78.44 88 GLU A CA 1
ATOM 715 C C . GLU A 1 88 ? -5.901 -16.399 7.474 1.00 78.44 88 GLU A C 1
ATOM 717 O O . GLU A 1 88 ? -5.131 -16.364 8.439 1.00 78.44 88 GLU A O 1
ATOM 722 N N . ILE A 1 89 ? -5.843 -15.508 6.483 1.00 86.81 89 ILE A N 1
ATOM 723 C CA . ILE A 1 89 ? -4.896 -14.394 6.491 1.00 86.81 89 ILE A CA 1
ATOM 724 C C . ILE A 1 89 ? -5.569 -13.230 7.201 1.00 86.81 89 ILE A C 1
ATOM 726 O O . ILE A 1 89 ? -6.641 -12.802 6.797 1.00 86.81 89 ILE A O 1
ATOM 730 N N . GLU A 1 90 ? -4.948 -12.706 8.249 1.00 90.12 90 GLU A N 1
ATOM 731 C CA . GLU A 1 90 ? -5.446 -11.524 8.954 1.00 90.12 90 GLU A CA 1
ATOM 732 C C . GLU A 1 90 ? -5.180 -10.242 8.166 1.00 90.12 90 GLU A C 1
ATOM 734 O O . GLU A 1 90 ? -4.140 -10.102 7.513 1.00 90.12 90 GLU A O 1
ATOM 739 N N . ILE A 1 91 ? -6.079 -9.262 8.293 1.00 91.62 91 ILE A N 1
ATOM 740 C CA . ILE A 1 91 ? -5.774 -7.898 7.859 1.00 91.62 91 ILE A CA 1
ATOM 741 C C . ILE A 1 91 ? -4.567 -7.391 8.669 1.00 91.62 91 ILE A C 1
ATOM 743 O O . ILE A 1 91 ? -4.589 -7.455 9.904 1.00 91.62 91 ILE A O 1
ATOM 747 N N . PRO A 1 92 ? -3.498 -6.882 8.031 1.00 92.81 92 PRO A N 1
ATOM 748 C CA . PRO A 1 92 ? -2.320 -6.442 8.766 1.00 92.81 92 PRO A CA 1
ATOM 749 C C . PRO A 1 92 ? -2.597 -5.224 9.665 1.00 92.81 92 PRO A C 1
ATOM 751 O O . PRO A 1 92 ? -3.458 -4.394 9.384 1.00 92.81 92 PRO A O 1
ATOM 754 N N . GLY A 1 93 ? -1.818 -5.078 10.742 1.00 92.00 93 GLY A N 1
ATOM 755 C CA . GLY A 1 93 ? -1.925 -3.932 11.660 1.00 92.00 93 GLY A CA 1
ATOM 756 C C . GLY A 1 93 ? -2.993 -4.066 12.755 1.00 92.00 93 GLY A C 1
ATOM 757 O O . GLY A 1 93 ? -3.449 -3.055 13.289 1.00 92.00 93 GLY A O 1
ATOM 758 N N . GLN A 1 94 ? -3.413 -5.290 13.086 1.00 92.62 94 GLN A N 1
ATOM 759 C CA . GLN A 1 94 ? -4.349 -5.560 14.191 1.00 92.62 94 GLN A CA 1
ATOM 760 C C . GLN A 1 94 ? -3.663 -5.813 15.538 1.00 92.62 94 GLN A C 1
ATOM 762 O O . GLN A 1 94 ? -4.228 -5.522 16.588 1.00 92.62 94 GLN A O 1
ATOM 767 N N . TYR A 1 95 ? -2.417 -6.287 15.525 1.00 92.19 95 TYR A N 1
ATOM 768 C CA . TYR A 1 95 ? -1.633 -6.462 16.743 1.00 92.19 95 TYR A CA 1
ATOM 769 C C . TYR A 1 95 ? -1.220 -5.101 17.305 1.00 92.19 95 TYR A C 1
ATOM 771 O O . TYR A 1 95 ? -0.426 -4.380 16.699 1.00 92.19 95 TYR A O 1
ATOM 779 N N . THR A 1 96 ? -1.745 -4.766 18.481 1.00 86.25 96 THR A N 1
ATOM 780 C CA . THR A 1 96 ? -1.379 -3.555 19.222 1.00 86.25 96 THR A CA 1
ATOM 781 C C . THR A 1 96 ? -0.682 -3.934 20.522 1.00 86.25 96 THR A C 1
ATOM 783 O O . THR A 1 96 ? -0.988 -4.960 21.122 1.00 86.25 96 THR A O 1
ATOM 786 N N . SER A 1 97 ? 0.242 -3.096 20.995 1.00 82.69 97 SER A N 1
ATOM 787 C CA . SER A 1 97 ? 0.939 -3.331 22.269 1.00 82.69 97 SER 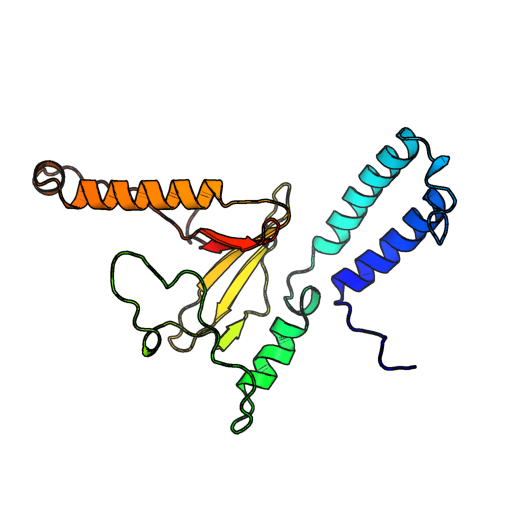A CA 1
ATOM 788 C C . SER A 1 97 ? 0.092 -2.991 23.504 1.00 82.69 97 SER A C 1
ATOM 790 O O . SER A 1 97 ? 0.571 -3.148 24.622 1.00 82.69 97 SER A O 1
ATOM 792 N N . LYS A 1 98 ? -1.143 -2.495 23.324 1.00 82.50 98 LYS A N 1
ATOM 793 C CA . LYS A 1 98 ? -1.996 -1.996 24.418 1.00 82.50 98 LYS A CA 1
ATOM 794 C C . LYS A 1 98 ? -2.731 -3.110 25.164 1.00 82.50 98 LYS A C 1
ATOM 796 O O . LYS A 1 98 ? -3.037 -2.959 26.342 1.00 82.50 98 LYS A O 1
ATOM 801 N N . LYS A 1 99 ? -3.058 -4.211 24.483 1.00 86.25 99 LYS A N 1
ATOM 802 C CA . LYS A 1 99 ? -3.811 -5.343 25.042 1.00 86.25 99 LYS A CA 1
ATOM 803 C C . LYS A 1 99 ? -3.238 -6.654 24.519 1.00 86.25 99 LYS A C 1
ATOM 805 O O . LYS A 1 99 ? -2.645 -6.691 23.443 1.00 86.25 99 LYS A O 1
ATOM 810 N N . LYS A 1 100 ? -3.438 -7.738 25.272 1.00 91.62 100 LYS A N 1
ATOM 811 C CA . LYS A 1 100 ? -3.128 -9.086 24.785 1.00 91.62 100 LYS A CA 1
ATOM 812 C C . LYS A 1 100 ? -3.944 -9.340 23.504 1.00 91.62 100 LYS A C 1
ATOM 814 O O . LYS A 1 100 ? -5.154 -9.115 23.540 1.00 91.62 100 LYS A O 1
ATOM 819 N N . PRO A 1 101 ? -3.317 -9.774 22.397 1.00 91.56 101 PRO A N 1
ATOM 820 C CA . PRO A 1 101 ? -4.043 -10.044 21.163 1.00 91.56 101 PRO A CA 1
ATOM 821 C C . PRO A 1 101 ? -4.987 -11.236 21.343 1.00 91.56 101 PRO A C 1
ATOM 823 O O . PRO A 1 101 ? -4.662 -12.179 22.070 1.00 91.56 101 PRO A O 1
ATOM 826 N N . LEU A 1 102 ? -6.120 -11.188 20.644 1.00 91.88 102 LEU A N 1
ATOM 827 C CA . LEU A 1 102 ? -7.125 -12.250 20.570 1.00 91.88 102 LEU A CA 1
ATOM 828 C C . LEU A 1 102 ? -7.287 -12.646 19.091 1.00 91.88 102 LEU A C 1
ATOM 830 O O . LEU A 1 102 ? -8.174 -12.114 18.421 1.00 91.88 102 LEU A O 1
ATOM 834 N N . PRO A 1 103 ? -6.401 -13.507 18.545 1.00 89.44 103 PRO A N 1
ATOM 835 C CA . PRO A 1 103 ? -6.357 -13.828 17.113 1.00 89.44 103 PRO A CA 1
ATOM 836 C C . PRO A 1 103 ? -7.656 -14.404 16.539 1.00 89.44 103 PRO A C 1
ATOM 838 O O . PRO A 1 103 ? -7.911 -14.284 15.340 1.00 89.44 103 PRO A O 1
ATOM 841 N N . GLU A 1 104 ? -8.481 -15.025 17.381 1.00 88.56 104 GLU A N 1
ATOM 842 C CA . GLU A 1 104 ? -9.810 -15.525 17.027 1.00 88.56 104 GLU A CA 1
ATOM 843 C C . GLU A 1 104 ? -10.826 -14.409 16.730 1.00 88.56 104 GLU A C 1
ATOM 845 O O . GLU A 1 104 ? -11.781 -14.644 16.001 1.00 88.56 104 GLU A O 1
ATOM 850 N N . HIS A 1 105 ? -10.591 -13.192 17.230 1.00 88.81 105 HIS A N 1
ATOM 851 C CA . HIS A 1 105 ? -11.393 -11.996 16.940 1.00 88.81 105 HIS A CA 1
ATOM 852 C C . HIS A 1 105 ? -10.723 -11.078 15.908 1.00 88.81 105 HIS A C 1
ATOM 854 O O . HIS A 1 105 ? -11.202 -9.974 15.654 1.00 88.81 105 HIS A O 1
ATOM 860 N N . HIS A 1 106 ? -9.576 -11.480 15.351 1.00 90.44 106 HIS A N 1
ATOM 861 C CA . HIS A 1 106 ? -8.916 -10.686 14.325 1.00 90.44 106 HIS A CA 1
ATOM 862 C C . HIS A 1 106 ? -9.645 -10.825 12.993 1.00 90.44 106 HIS A C 1
ATOM 864 O O . HIS A 1 106 ? -9.933 -11.925 12.524 1.00 90.44 106 HIS A O 1
ATOM 870 N N . ILE A 1 107 ? -9.830 -9.683 12.351 1.00 90.06 107 ILE A N 1
ATOM 871 C CA . ILE A 1 107 ? -10.453 -9.506 11.050 1.00 90.06 107 ILE A CA 1
ATOM 872 C C . ILE A 1 107 ? -9.639 -10.271 9.995 1.00 90.06 107 ILE A C 1
ATOM 874 O O . ILE A 1 107 ? -8.416 -10.085 9.884 1.00 90.06 107 ILE A O 1
ATOM 878 N N . LYS A 1 108 ? -10.291 -11.143 9.222 1.00 88.31 108 LYS A N 1
ATOM 879 C CA . LYS A 1 108 ? -9.644 -11.982 8.200 1.00 88.31 108 LYS A CA 1
ATOM 880 C C . LYS A 1 108 ? -9.931 -11.456 6.797 1.00 88.31 108 LYS A C 1
ATOM 882 O O . LYS A 1 108 ? -10.986 -10.906 6.515 1.00 88.31 108 LYS A O 1
ATOM 887 N N . ILE A 1 109 ? -8.978 -11.647 5.895 1.00 88.69 109 ILE A N 1
ATOM 888 C CA . ILE A 1 109 ? -9.122 -11.296 4.488 1.00 88.69 109 ILE A CA 1
ATOM 889 C C . ILE A 1 109 ? -10.003 -12.344 3.808 1.00 88.69 109 ILE A C 1
ATOM 891 O O . ILE A 1 109 ? -9.656 -13.525 3.779 1.00 88.69 109 ILE A O 1
ATOM 895 N N . VAL A 1 110 ? -11.097 -11.888 3.202 1.00 86.50 110 VAL A N 1
ATOM 896 C CA . VAL A 1 110 ? -12.022 -12.727 2.421 1.00 86.50 110 VAL A CA 1
ATOM 897 C C . VAL A 1 110 ? -11.821 -12.513 0.927 1.00 86.50 110 VAL A C 1
ATOM 899 O O . VAL A 1 110 ? -11.981 -13.427 0.117 1.00 86.50 110 VAL A O 1
ATOM 902 N N . GLY A 1 111 ? -11.401 -11.308 0.546 1.00 87.44 111 GLY A N 1
ATOM 903 C CA . GLY A 1 111 ? -11.124 -10.969 -0.837 1.00 87.44 111 GLY A CA 1
ATOM 904 C C . GLY A 1 111 ? -10.497 -9.595 -0.998 1.00 87.44 111 GLY A C 1
ATOM 905 O O . GLY A 1 111 ? -10.108 -8.932 -0.039 1.00 87.44 111 GLY A O 1
ATOM 906 N N . PHE A 1 112 ? -10.411 -9.177 -2.253 1.00 90.69 112 PHE A N 1
ATOM 907 C CA . PHE A 1 112 ? -9.912 -7.875 -2.664 1.00 90.69 112 PHE A CA 1
ATOM 908 C C . PHE A 1 112 ? -10.856 -7.318 -3.723 1.00 90.69 112 PHE A C 1
ATOM 910 O O . PHE A 1 112 ? -11.338 -8.082 -4.566 1.00 90.69 112 PHE A O 1
ATOM 917 N N . ASP A 1 113 ? -11.076 -6.007 -3.702 1.00 90.94 113 ASP A N 1
ATOM 918 C CA . ASP A 1 113 ? -11.797 -5.321 -4.773 1.00 90.94 113 ASP A CA 1
ATOM 919 C C . ASP A 1 113 ? -11.005 -5.447 -6.083 1.00 90.94 113 ASP A C 1
ATOM 921 O O . ASP A 1 113 ? -9.770 -5.370 -6.116 1.00 90.94 113 ASP A O 1
ATOM 925 N N . GLU A 1 114 ? -11.726 -5.640 -7.183 1.00 90.50 114 GLU A N 1
ATOM 926 C CA . GLU A 1 114 ? -11.139 -5.663 -8.514 1.00 90.50 114 GLU A CA 1
ATOM 927 C C . GLU A 1 114 ? -10.550 -4.307 -8.898 1.00 90.50 114 GLU A C 1
ATOM 929 O O . GLU A 1 114 ? -9.615 -4.251 -9.698 1.00 90.50 114 GLU A O 1
ATOM 934 N N . LYS A 1 115 ? -11.076 -3.213 -8.339 1.00 92.12 115 LYS A N 1
ATOM 935 C CA . LYS A 1 115 ? -10.631 -1.854 -8.638 1.00 92.12 115 LYS A CA 1
ATOM 936 C C . LYS A 1 115 ? -9.506 -1.408 -7.701 1.00 92.12 115 LYS A C 1
ATOM 938 O O . LYS A 1 115 ? -9.626 -1.388 -6.482 1.00 92.12 115 LYS A O 1
ATOM 943 N N . ILE A 1 116 ? -8.419 -0.940 -8.302 1.00 92.44 116 ILE A N 1
ATOM 944 C CA . ILE A 1 116 ? -7.303 -0.241 -7.670 1.00 92.44 116 ILE A CA 1
ATOM 945 C C . ILE A 1 116 ? -7.334 1.215 -8.116 1.00 92.44 116 ILE A C 1
ATOM 947 O O . ILE A 1 116 ? -7.425 1.519 -9.307 1.00 92.44 116 ILE A O 1
ATOM 951 N N . LEU A 1 117 ? -7.170 2.125 -7.160 1.00 91.12 117 LEU A N 1
ATOM 952 C CA . LEU A 1 117 ? -6.943 3.535 -7.455 1.00 91.12 117 LEU A CA 1
ATOM 953 C C . LEU A 1 117 ? -5.438 3.812 -7.512 1.00 91.12 117 LEU A C 1
ATOM 955 O O . LEU A 1 117 ? -4.721 3.606 -6.534 1.00 91.12 117 LEU A O 1
ATOM 959 N N . VAL A 1 118 ? -4.954 4.317 -8.645 1.00 89.56 118 VAL A N 1
ATOM 960 C CA . VAL A 1 118 ? -3.581 4.820 -8.780 1.00 89.56 118 VAL A CA 1
ATOM 961 C C . VAL A 1 118 ? -3.582 6.317 -8.484 1.00 89.56 118 VAL A C 1
ATOM 963 O O . VAL A 1 118 ? -4.240 7.088 -9.179 1.00 89.56 118 VAL A O 1
ATOM 966 N N . LEU A 1 119 ? -2.855 6.740 -7.451 1.00 88.69 119 LEU A N 1
ATOM 967 C CA . LEU A 1 119 ? -2.780 8.151 -7.083 1.00 88.69 119 LEU A CA 1
ATOM 968 C C . LEU A 1 119 ? -1.807 8.900 -7.995 1.00 88.69 119 LEU A C 1
ATOM 970 O O . LEU A 1 119 ? -0.705 8.422 -8.269 1.00 88.69 119 LEU A O 1
ATOM 974 N N . GLN A 1 120 ? -2.176 10.119 -8.387 1.00 85.25 120 GLN A N 1
ATOM 975 C CA . GLN A 1 120 ? -1.352 11.007 -9.211 1.00 85.25 120 GLN A CA 1
ATOM 976 C C . GLN A 1 120 ? -0.287 11.724 -8.362 1.00 85.25 120 GLN A C 1
ATOM 978 O O . GLN A 1 120 ? -0.363 12.919 -8.103 1.00 85.25 120 GLN A O 1
ATOM 983 N N . SER A 1 121 ? 0.705 10.970 -7.890 1.00 83.31 121 SER A N 1
ATOM 984 C CA . SER A 1 121 ? 1.876 11.477 -7.158 1.00 83.31 121 SER A CA 1
ATOM 985 C C . SER A 1 121 ? 3.172 10.974 -7.805 1.00 83.31 121 SER A C 1
ATOM 987 O O . SER A 1 121 ? 3.140 10.071 -8.640 1.00 83.31 121 SER A O 1
ATOM 989 N N . LEU A 1 122 ? 4.331 11.513 -7.405 1.00 80.88 122 LEU A N 1
ATOM 990 C CA . LEU A 1 122 ? 5.648 11.194 -7.978 1.00 80.88 122 LEU A CA 1
ATOM 991 C C . LEU A 1 122 ? 5.914 9.682 -8.078 1.00 80.88 122 LEU A C 1
ATOM 993 O O . LEU A 1 122 ? 6.487 9.209 -9.059 1.00 80.88 122 LEU A O 1
ATOM 997 N N . ARG A 1 123 ? 5.493 8.927 -7.057 1.00 81.69 123 ARG A N 1
ATOM 998 C CA . ARG A 1 123 ? 5.705 7.476 -6.941 1.00 81.69 123 ARG A CA 1
ATOM 999 C C . ARG A 1 123 ? 4.515 6.628 -7.404 1.00 81.69 123 ARG A C 1
ATOM 1001 O O . ARG A 1 123 ? 4.604 5.406 -7.338 1.00 81.69 123 ARG A O 1
ATOM 1008 N N . LEU A 1 124 ? 3.421 7.250 -7.854 1.00 86.25 124 LEU A N 1
ATOM 1009 C CA . LEU A 1 124 ? 2.178 6.584 -8.271 1.00 86.25 124 LEU A CA 1
ATOM 1010 C C . LEU A 1 124 ? 1.710 5.473 -7.299 1.00 86.25 124 LEU A C 1
ATOM 1012 O O . LEU A 1 124 ? 1.521 4.318 -7.725 1.00 86.25 124 LEU A O 1
ATOM 1016 N N . PRO A 1 125 ? 1.573 5.777 -5.988 1.00 90.25 125 PRO A N 1
ATOM 1017 C CA . PRO A 1 125 ? 1.160 4.784 -5.006 1.00 90.25 125 PRO A CA 1
ATOM 1018 C C . PRO A 1 125 ? -0.265 4.305 -5.304 1.00 90.25 125 PRO A C 1
ATOM 1020 O O . PRO A 1 125 ? -1.042 4.978 -5.985 1.00 90.25 125 PRO A O 1
ATOM 1023 N N . LYS A 1 126 ? -0.595 3.103 -4.834 1.00 92.38 126 LYS A N 1
ATOM 1024 C CA . LYS A 1 126 ? -1.829 2.399 -5.215 1.00 92.38 126 LYS A CA 1
ATOM 1025 C C . LYS A 1 126 ? -2.700 2.184 -4.000 1.00 92.38 126 LYS A C 1
ATOM 1027 O O . LYS A 1 126 ? -2.219 1.620 -3.029 1.00 92.38 126 LYS A O 1
ATOM 1032 N N . ARG A 1 127 ? -3.962 2.590 -4.051 1.00 94.06 127 ARG A N 1
ATOM 1033 C CA . ARG A 1 127 ? -4.938 2.252 -3.019 1.00 94.06 127 ARG A CA 1
ATOM 1034 C C . ARG A 1 127 ? -5.647 0.956 -3.397 1.00 94.06 127 ARG A C 1
ATOM 1036 O O . ARG A 1 127 ? -6.270 0.884 -4.455 1.00 94.06 127 ARG A O 1
ATOM 1043 N N . LEU A 1 128 ? -5.526 -0.032 -2.522 1.00 94.38 128 LEU A N 1
ATOM 1044 C CA . LEU A 1 128 ? -6.166 -1.340 -2.588 1.00 94.38 128 LEU A CA 1
ATOM 1045 C C . LEU A 1 128 ? -7.297 -1.389 -1.556 1.00 94.38 128 LEU A C 1
ATOM 1047 O O . LEU A 1 128 ? -7.105 -0.917 -0.435 1.00 94.38 128 LEU A O 1
ATOM 1051 N N . THR A 1 129 ? -8.432 -1.983 -1.914 1.00 93.94 129 THR A N 1
ATOM 1052 C CA . THR A 1 129 ? -9.514 -2.291 -0.970 1.00 93.94 129 THR A CA 1
ATOM 1053 C C . THR A 1 129 ? -9.494 -3.787 -0.667 1.00 93.94 129 THR A C 1
ATOM 1055 O O . THR A 1 129 ? -9.469 -4.614 -1.582 1.00 93.94 129 THR A O 1
ATOM 1058 N N . ILE A 1 130 ? -9.457 -4.124 0.616 1.00 92.31 130 ILE A N 1
ATOM 1059 C CA . ILE A 1 130 ? -9.525 -5.482 1.147 1.00 92.31 130 ILE A CA 1
ATOM 1060 C C . ILE A 1 130 ? -10.943 -5.700 1.671 1.00 92.31 130 ILE A C 1
ATOM 1062 O O . ILE A 1 130 ? -11.440 -4.882 2.445 1.00 92.31 130 ILE A O 1
ATOM 1066 N N . CYS A 1 131 ? -11.570 -6.791 1.239 1.00 88.25 131 CYS A N 1
ATOM 1067 C CA . CYS A 1 131 ? -12.931 -7.158 1.611 1.00 88.25 131 CYS A CA 1
ATOM 1068 C C . CYS A 1 131 ? -12.925 -8.154 2.771 1.00 88.25 131 CYS A C 1
ATOM 1070 O O . CYS A 1 131 ? -12.067 -9.047 2.839 1.00 88.25 131 CYS A O 1
ATOM 1072 N N . GLU A 1 132 ? -13.929 -8.035 3.627 1.00 82.75 132 GLU A N 1
ATOM 1073 C CA . GLU A 1 132 ? -14.117 -8.867 4.807 1.00 82.75 132 GLU A CA 1
ATOM 1074 C C . GLU A 1 132 ? -15.583 -9.323 4.960 1.00 82.75 132 GLU A C 1
ATOM 1076 O O . GLU A 1 132 ? -16.431 -8.960 4.144 1.00 82.75 132 GLU A O 1
ATOM 1081 N N . HIS A 1 133 ? -15.863 -10.208 5.924 1.00 68.88 133 HIS A N 1
ATOM 1082 C CA . HIS A 1 133 ? -17.177 -10.801 6.153 1.00 68.88 133 HIS A CA 1
ATOM 1083 C C . HIS A 1 133 ? -18.198 -9.825 6.765 1.00 68.88 133 HIS A C 1
ATOM 1085 O O . HIS A 1 133 ? -19.377 -9.964 6.446 1.00 68.88 133 HIS A O 1
ATOM 1091 N N . ASP A 1 134 ? -17.784 -8.826 7.552 1.00 65.25 134 ASP A N 1
ATOM 1092 C CA . ASP A 1 134 ? -18.674 -7.905 8.278 1.00 65.25 134 ASP A CA 1
ATOM 1093 C C . ASP A 1 134 ? -19.079 -6.673 7.441 1.00 65.25 134 ASP A C 1
ATOM 1095 O O . ASP A 1 134 ? -19.294 -5.585 7.974 1.00 65.25 134 ASP A O 1
ATOM 1099 N N . GLU A 1 135 ? -19.151 -6.820 6.112 1.00 68.75 135 GLU A N 1
ATOM 1100 C CA . GLU A 1 135 ? -19.544 -5.780 5.136 1.00 68.75 135 GLU A CA 1
ATOM 1101 C C . GLU A 1 135 ? -18.697 -4.486 5.155 1.00 68.75 135 GLU A C 1
ATOM 1103 O O . GLU A 1 135 ? -19.020 -3.513 4.471 1.00 68.75 135 GLU A O 1
ATOM 1108 N N . ASN A 1 136 ? -17.577 -4.470 5.885 1.00 81.62 136 ASN A N 1
ATOM 1109 C CA . ASN A 1 136 ? -16.683 -3.320 5.976 1.00 81.62 136 ASN A CA 1
ATOM 1110 C C . ASN A 1 136 ? -15.519 -3.411 4.975 1.00 81.62 136 ASN A C 1
ATOM 1112 O O . ASN A 1 136 ? -14.788 -4.401 4.905 1.00 81.62 136 ASN A O 1
ATOM 1116 N N . ASP A 1 137 ? -15.303 -2.322 4.235 1.00 85.81 137 ASP A N 1
ATOM 1117 C CA . ASP A 1 137 ? -14.178 -2.165 3.310 1.00 85.81 137 ASP A CA 1
ATOM 1118 C C . ASP A 1 137 ? -12.938 -1.617 4.026 1.00 85.81 137 ASP A C 1
ATOM 1120 O O . ASP A 1 137 ? -12.943 -0.487 4.523 1.00 85.81 137 ASP A O 1
ATOM 1124 N N . TYR A 1 138 ? -11.819 -2.341 3.966 1.00 92.94 138 TYR A N 1
ATOM 1125 C CA . TYR A 1 138 ? -10.542 -1.868 4.504 1.00 92.94 138 TYR A CA 1
ATOM 1126 C C . TYR A 1 138 ? -9.628 -1.375 3.388 1.00 92.94 138 TYR A C 1
ATOM 1128 O O . TYR A 1 138 ? -9.128 -2.146 2.565 1.00 92.94 138 TYR A O 1
ATOM 1136 N N . ARG A 1 139 ? -9.378 -0.067 3.353 1.00 94.94 139 ARG A N 1
ATOM 1137 C CA . ARG A 1 139 ? -8.577 0.570 2.302 1.00 94.94 139 ARG A CA 1
ATOM 1138 C C . ARG A 1 139 ? -7.142 0.787 2.771 1.00 94.94 139 ARG A C 1
ATOM 1140 O O . ARG A 1 139 ? -6.892 1.307 3.855 1.00 94.94 139 ARG A O 1
ATOM 1147 N N . PHE A 1 140 ? -6.188 0.439 1.913 1.00 96.00 140 PHE A N 1
ATOM 1148 C CA . PHE A 1 140 ? -4.762 0.600 2.180 1.00 96.00 140 PHE A CA 1
ATOM 1149 C C . PHE A 1 140 ? -4.043 1.249 1.004 1.00 96.00 140 PHE A C 1
ATOM 1151 O O . PHE A 1 140 ? -4.219 0.857 -0.148 1.00 96.00 140 PHE A O 1
ATOM 1158 N N . LEU A 1 141 ? -3.169 2.205 1.297 1.00 95.75 141 LEU A N 1
ATOM 1159 C CA . LEU A 1 141 ? -2.208 2.762 0.362 1.00 95.75 141 LEU A CA 1
ATOM 1160 C C . LEU A 1 141 ? -0.943 1.897 0.327 1.00 95.75 141 LEU A C 1
ATOM 1162 O O . LEU A 1 141 ? -0.160 1.859 1.275 1.00 95.75 141 LEU A O 1
ATOM 1166 N N . LEU A 1 142 ? -0.707 1.244 -0.802 1.00 94.62 142 LEU A N 1
ATOM 1167 C CA . LEU A 1 142 ? 0.516 0.525 -1.116 1.00 94.62 142 LEU A CA 1
ATOM 1168 C C . LEU A 1 142 ? 1.612 1.511 -1.539 1.00 94.62 142 LEU A C 1
ATOM 1170 O O . LEU A 1 142 ? 1.524 2.145 -2.599 1.00 94.62 142 LEU A O 1
ATOM 1174 N N . LYS A 1 143 ? 2.675 1.591 -0.733 1.00 92.88 143 LYS A N 1
ATOM 1175 C CA . LYS A 1 143 ? 3.908 2.314 -1.057 1.00 92.88 143 LYS A CA 1
ATOM 1176 C C . LYS A 1 143 ? 5.035 1.327 -1.346 1.00 92.88 143 LYS A C 1
ATOM 1178 O O . LYS A 1 143 ? 5.314 0.418 -0.565 1.00 92.88 143 LYS A O 1
ATOM 1183 N N . SER A 1 144 ? 5.690 1.520 -2.487 1.00 89.75 144 SER A N 1
ATOM 1184 C CA . SER A 1 144 ? 6.796 0.685 -2.956 1.00 89.75 144 SER A CA 1
ATOM 1185 C C . SER A 1 144 ? 8.035 1.536 -3.216 1.00 89.75 144 SER A C 1
ATOM 1187 O O . SER A 1 144 ? 7.930 2.656 -3.709 1.00 89.75 144 SER A O 1
ATOM 1189 N N . GLY A 1 145 ? 9.211 0.971 -2.950 1.00 87.75 145 GLY A N 1
ATOM 1190 C CA . GLY A 1 145 ? 10.513 1.602 -3.174 1.00 87.75 145 GLY A CA 1
ATOM 1191 C C . GLY A 1 145 ? 10.974 2.540 -2.059 1.00 87.75 145 GLY A C 1
ATOM 1192 O O . GLY A 1 145 ? 12.002 3.189 -2.221 1.00 87.75 145 GLY A O 1
ATOM 1193 N N . GLU A 1 146 ? 10.241 2.602 -0.947 1.00 87.50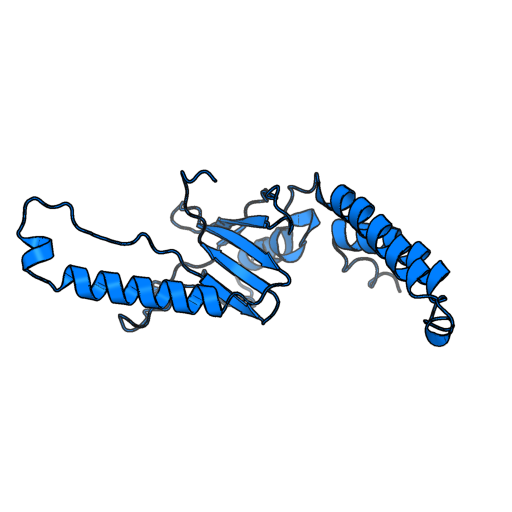 146 GLU A N 1
ATOM 1194 C CA . GLU A 1 146 ? 10.537 3.472 0.191 1.00 87.50 146 GLU A CA 1
ATOM 1195 C C . GLU A 1 146 ? 10.422 2.688 1.499 1.00 87.50 146 GLU A C 1
ATOM 1197 O O . GLU A 1 146 ? 9.534 1.847 1.669 1.00 87.50 146 GLU A O 1
ATOM 1202 N N . ASP A 1 147 ? 11.334 2.983 2.419 1.00 92.38 147 ASP A N 1
ATOM 1203 C CA . ASP A 1 147 ? 11.339 2.427 3.763 1.00 92.38 147 ASP A CA 1
ATOM 1204 C C . ASP A 1 147 ? 10.643 3.395 4.721 1.00 92.38 147 ASP A C 1
ATOM 1206 O O . ASP A 1 147 ? 11.218 4.402 5.135 1.00 92.38 147 ASP A O 1
ATOM 1210 N N . ILE A 1 148 ? 9.396 3.083 5.071 1.00 94.31 148 ILE A N 1
ATOM 1211 C CA . ILE A 1 148 ? 8.542 3.948 5.899 1.00 94.31 148 ILE A CA 1
ATOM 1212 C C . ILE A 1 148 ? 8.578 3.575 7.386 1.00 94.31 148 ILE A C 1
ATOM 1214 O O . ILE A 1 148 ? 7.688 3.934 8.158 1.00 94.31 148 ILE A O 1
ATOM 1218 N N . ARG A 1 149 ? 9.611 2.848 7.834 1.00 95.56 149 ARG A N 1
ATOM 1219 C CA . ARG A 1 149 ? 9.784 2.528 9.262 1.00 95.56 149 ARG A CA 1
ATOM 1220 C C . ARG A 1 149 ? 9.927 3.784 10.124 1.00 95.56 149 ARG A C 1
ATOM 1222 O O . ARG A 1 149 ? 9.549 3.758 11.290 1.00 95.56 149 ARG A O 1
ATOM 1229 N N . LYS A 1 150 ? 10.442 4.886 9.567 1.00 96.25 150 LYS A N 1
ATOM 1230 C CA . LYS A 1 150 ? 10.489 6.183 10.261 1.00 96.25 150 LYS A CA 1
ATOM 1231 C C . LYS A 1 150 ? 9.080 6.723 10.508 1.00 96.25 150 LYS A C 1
ATOM 1233 O O . LYS A 1 150 ? 8.750 7.023 11.650 1.00 96.25 150 LYS A O 1
ATOM 1238 N N . ASP A 1 151 ? 8.237 6.746 9.480 1.00 95.69 151 ASP A N 1
ATOM 1239 C CA . ASP A 1 151 ? 6.830 7.145 9.573 1.00 95.69 151 ASP A CA 1
ATOM 1240 C C . ASP A 1 151 ? 6.067 6.282 10.585 1.00 95.69 151 ASP A C 1
ATOM 1242 O O . ASP A 1 151 ? 5.322 6.807 11.409 1.00 95.69 151 ASP A O 1
ATOM 1246 N N . GLN A 1 152 ? 6.320 4.968 10.606 1.00 96.00 152 GLN A N 1
ATOM 1247 C CA . GLN A 1 152 ? 5.747 4.065 11.609 1.00 96.00 152 GLN A CA 1
ATOM 1248 C C . GLN A 1 152 ? 6.097 4.487 13.042 1.00 96.00 152 GLN A C 1
ATOM 1250 O O . GLN A 1 152 ? 5.233 4.476 13.919 1.00 96.00 152 GLN A O 1
ATOM 1255 N N . ARG A 1 153 ? 7.357 4.860 13.303 1.00 96.38 153 ARG A N 1
ATOM 1256 C CA . ARG A 1 153 ? 7.781 5.317 14.636 1.00 96.38 153 ARG A CA 1
ATOM 1257 C C . ARG A 1 153 ? 7.153 6.655 15.011 1.00 96.38 153 ARG A C 1
ATOM 1259 O O . ARG A 1 153 ? 6.801 6.830 16.172 1.00 96.38 153 ARG A O 1
ATOM 1266 N N . ILE A 1 154 ? 6.956 7.550 14.046 1.00 96.94 154 ILE A N 1
ATOM 1267 C CA . ILE A 1 154 ? 6.252 8.821 14.264 1.00 96.94 154 ILE A CA 1
ATOM 1268 C C . ILE A 1 154 ? 4.779 8.568 14.626 1.00 96.94 154 ILE A C 1
ATOM 1270 O O . ILE A 1 154 ? 4.293 9.121 15.607 1.00 96.94 154 ILE A O 1
ATOM 1274 N N . GLN A 1 155 ? 4.083 7.672 13.918 1.00 96.25 155 GLN A N 1
ATOM 1275 C CA . GLN A 1 155 ? 2.697 7.302 14.255 1.00 96.25 155 GLN A CA 1
ATOM 1276 C C . GLN A 1 155 ? 2.580 6.637 15.635 1.00 96.25 155 GLN A C 1
ATOM 1278 O O . GLN A 1 155 ? 1.625 6.885 16.375 1.00 96.25 155 GLN A O 1
ATOM 1283 N N . ALA A 1 156 ? 3.570 5.827 16.022 1.00 94.19 156 ALA A N 1
ATOM 1284 C CA . ALA A 1 156 ? 3.636 5.263 17.367 1.00 94.19 156 ALA A CA 1
ATOM 1285 C C . ALA A 1 156 ? 3.821 6.355 18.436 1.00 94.19 156 ALA A C 1
ATOM 1287 O O . ALA A 1 156 ? 3.155 6.309 19.466 1.00 94.19 156 ALA A O 1
ATOM 1288 N N . LEU A 1 157 ? 4.669 7.357 18.179 1.00 95.50 157 LEU A N 1
ATOM 1289 C CA . LEU A 1 157 ? 4.840 8.505 19.072 1.00 95.50 157 LEU A CA 1
ATOM 1290 C C . LEU A 1 157 ? 3.535 9.296 19.233 1.00 95.50 157 LEU A C 1
ATOM 1292 O O . LEU A 1 157 ? 3.157 9.597 20.360 1.00 95.50 157 LEU A O 1
ATOM 1296 N N . PHE A 1 158 ? 2.815 9.576 18.142 1.00 95.38 158 PHE A N 1
ATOM 1297 C CA . PHE A 1 158 ? 1.503 10.233 18.221 1.00 95.38 158 PHE A CA 1
ATOM 1298 C C . PHE A 1 158 ? 0.475 9.401 18.989 1.00 95.38 158 PHE A C 1
ATOM 1300 O O . PHE A 1 158 ? -0.321 9.951 19.741 1.00 95.38 158 PHE A O 1
ATOM 1307 N N . SER A 1 159 ? 0.529 8.073 18.873 1.00 92.88 159 SER A N 1
ATOM 1308 C CA . SER A 1 159 ? -0.339 7.193 19.663 1.00 92.88 159 SER A CA 1
ATOM 1309 C C . SER A 1 159 ? -0.048 7.302 21.164 1.00 92.88 159 SER A C 1
ATOM 1311 O O . SER A 1 159 ? -0.984 7.368 21.952 1.00 92.88 159 SER A O 1
ATOM 1313 N N . ILE A 1 160 ? 1.231 7.370 21.552 1.00 92.31 160 ILE A N 1
ATOM 1314 C CA . ILE A 1 160 ? 1.645 7.585 22.951 1.00 92.31 160 ILE A CA 1
ATOM 1315 C C . ILE A 1 160 ? 1.221 8.977 23.433 1.00 92.31 160 ILE A C 1
ATOM 1317 O O . ILE A 1 160 ? 0.767 9.127 24.558 1.00 92.31 160 ILE A O 1
ATOM 1321 N N . MET A 1 161 ? 1.354 9.997 22.587 1.00 92.00 161 MET A N 1
ATOM 1322 C CA . MET A 1 161 ? 0.944 11.365 22.903 1.00 92.00 161 MET A CA 1
ATOM 1323 C C . MET A 1 161 ? -0.560 11.455 23.185 1.00 92.00 161 MET A C 1
ATOM 1325 O O . MET A 1 161 ? -0.949 12.066 24.175 1.00 92.00 161 MET A O 1
ATOM 1329 N N . ASN A 1 162 ? -1.387 10.789 22.376 1.00 91.25 162 ASN A N 1
ATOM 1330 C CA . ASN A 1 162 ? -2.822 10.681 22.638 1.00 91.25 162 ASN A CA 1
ATOM 1331 C C . ASN A 1 162 ? -3.103 9.967 23.967 1.00 91.25 162 ASN A C 1
ATOM 1333 O O . ASN A 1 162 ? -3.906 10.457 24.751 1.00 91.25 162 ASN A O 1
ATOM 1337 N N . ASP A 1 163 ? -2.390 8.872 24.260 1.00 88.94 163 ASP A N 1
ATOM 1338 C CA . ASP A 1 163 ? -2.535 8.170 25.541 1.00 88.94 163 ASP A CA 1
ATOM 1339 C C . ASP A 1 163 ? -2.181 9.078 26.735 1.00 88.94 163 ASP A C 1
ATOM 1341 O O . ASP A 1 163 ? -2.800 8.980 27.791 1.00 88.94 163 ASP A O 1
ATOM 1345 N N . LEU A 1 164 ? -1.200 9.977 26.595 1.00 88.25 164 LEU A N 1
ATOM 1346 C CA . LEU A 1 164 ? -0.877 10.959 27.635 1.00 88.25 164 LEU A CA 1
ATOM 1347 C C . LEU A 1 164 ? -1.985 12.006 27.784 1.00 88.25 164 LEU A C 1
ATOM 1349 O O . LEU A 1 164 ? -2.377 12.302 28.909 1.00 88.25 164 LEU A O 1
ATOM 1353 N N . TYR A 1 165 ? -2.522 12.526 26.679 1.00 85.12 165 TYR A N 1
ATOM 1354 C CA . TYR A 1 165 ? -3.615 13.500 26.725 1.00 85.12 165 TYR A CA 1
ATOM 1355 C C . TYR A 1 165 ? -4.884 12.939 27.363 1.00 85.12 165 TYR A C 1
ATOM 1357 O O . TYR A 1 165 ? -5.490 13.616 28.191 1.00 85.12 165 TYR A O 1
ATOM 1365 N N . ASP A 1 166 ? -5.233 11.690 27.056 1.00 82.38 166 ASP A N 1
ATOM 1366 C CA . ASP A 1 166 ? -6.403 11.022 27.630 1.00 82.38 166 ASP A CA 1
ATOM 1367 C C . ASP A 1 166 ? -6.293 10.840 29.154 1.00 82.38 166 ASP A C 1
ATOM 1369 O O . ASP A 1 166 ? -7.313 10.785 29.843 1.00 82.38 166 ASP A O 1
ATOM 1373 N N . ASN A 1 167 ? -5.074 10.774 29.699 1.00 79.06 167 ASN A N 1
ATOM 1374 C CA . ASN A 1 167 ? -4.824 10.605 31.133 1.00 79.06 167 ASN A CA 1
ATOM 1375 C C . ASN A 1 167 ? -4.701 11.931 31.904 1.00 79.06 167 ASN A C 1
ATOM 1377 O O . ASN A 1 167 ? -4.674 11.906 33.135 1.00 79.06 167 ASN A O 1
ATOM 1381 N N . GLU A 1 168 ? -4.645 13.080 31.223 1.00 76.44 168 GLU A N 1
ATOM 1382 C CA . GLU A 1 168 ? -4.517 14.389 31.865 1.00 76.44 168 GLU A CA 1
ATOM 1383 C C . GLU A 1 168 ? -5.900 14.966 32.229 1.00 76.44 168 GLU A C 1
ATOM 1385 O O . GLU A 1 168 ? -6.645 15.417 31.351 1.00 76.44 168 GLU A O 1
ATOM 1390 N N . PRO A 1 169 ? -6.269 15.033 33.525 1.00 66.50 169 PRO A N 1
ATOM 1391 C CA . PRO A 1 169 ? -7.603 15.466 33.944 1.00 66.50 169 PRO A CA 1
ATOM 1392 C C . PRO A 1 169 ? -7.926 16.901 33.507 1.00 66.50 169 PRO A C 1
ATOM 1394 O O . PRO A 1 169 ? -9.076 17.193 33.195 1.00 66.50 169 PRO A O 1
ATOM 1397 N N . ASN A 1 170 ? -6.923 17.777 33.383 1.00 65.44 170 ASN A N 1
ATOM 1398 C CA . ASN A 1 170 ? -7.108 19.165 32.943 1.00 65.44 170 ASN A CA 1
ATOM 1399 C C . ASN A 1 170 ? -7.439 19.296 31.443 1.00 65.44 170 ASN A C 1
ATOM 1401 O O . ASN A 1 170 ? -8.126 20.244 31.053 1.00 65.44 170 ASN A O 1
ATOM 1405 N N . CYS A 1 171 ? -6.982 18.350 30.610 1.00 57.78 171 CYS A N 1
ATOM 1406 C CA . CYS A 1 171 ? -7.360 18.280 29.194 1.00 57.78 171 CYS A CA 1
ATOM 1407 C C . CYS A 1 171 ? -8.773 17.709 29.004 1.00 57.78 171 CYS A C 1
ATOM 1409 O O . CYS A 1 171 ? -9.416 18.024 28.010 1.00 57.78 171 CYS A O 1
ATOM 1411 N N . ASN A 1 172 ? -9.274 16.934 29.973 1.00 56.22 172 ASN A N 1
ATOM 1412 C CA . ASN A 1 172 ? -10.604 16.319 29.924 1.00 56.22 172 ASN A CA 1
ATOM 1413 C C . ASN A 1 172 ? -11.700 17.120 30.661 1.00 56.22 172 ASN A C 1
ATOM 1415 O O . ASN A 1 172 ? -12.883 16.871 30.444 1.00 56.22 172 ASN A O 1
ATOM 1419 N N . GLN A 1 173 ? -11.334 18.044 31.560 1.00 53.84 173 GLN A N 1
ATOM 1420 C CA . GLN A 1 173 ? -12.275 18.778 32.430 1.00 53.84 173 GLN A CA 1
ATOM 1421 C C . GLN A 1 173 ? -12.635 20.188 31.954 1.00 53.84 173 GLN A C 1
ATOM 1423 O O . GLN A 1 173 ? -13.599 20.774 32.447 1.00 53.84 173 GLN A O 1
ATOM 1428 N N . SER A 1 174 ? -11.875 20.768 31.031 1.00 52.69 174 SER A N 1
ATOM 1429 C CA . SER A 1 174 ? -12.186 22.090 30.493 1.00 52.69 174 SER A CA 1
ATOM 1430 C C . SER A 1 174 ? -13.086 21.945 29.262 1.00 52.69 174 SER A C 1
ATOM 1432 O O . SER A 1 174 ? -12.950 20.990 28.513 1.00 52.69 174 SER A O 1
ATOM 1434 N N . ASN A 1 175 ? -13.982 22.907 29.001 1.00 53.69 175 ASN A N 1
ATOM 1435 C CA . ASN A 1 175 ? -14.750 23.040 27.742 1.00 53.69 175 ASN A CA 1
ATOM 1436 C C . ASN A 1 175 ? -13.853 23.221 26.483 1.00 53.69 175 ASN A C 1
ATOM 1438 O O . ASN A 1 175 ? -14.296 23.740 25.458 1.00 53.69 175 ASN A O 1
ATOM 1442 N N . LEU A 1 176 ? -12.573 22.857 26.571 1.00 56.81 176 LEU A N 1
ATOM 1443 C CA . LEU A 1 176 ? -11.637 22.732 25.474 1.00 56.81 176 LEU A CA 1
ATOM 1444 C C . LEU A 1 176 ? -11.887 21.363 24.834 1.00 56.81 176 LEU A C 1
ATOM 1446 O O . LEU A 1 176 ? -11.968 20.351 25.523 1.00 56.81 176 LEU A O 1
ATOM 1450 N N . ALA A 1 177 ? -12.077 21.345 23.517 1.00 60.69 177 ALA A N 1
ATOM 1451 C CA . ALA A 1 177 ? -12.303 20.117 22.766 1.00 60.69 177 ALA A CA 1
ATOM 1452 C C . ALA A 1 177 ? -11.232 19.070 23.111 1.00 60.69 177 ALA A C 1
ATOM 1454 O O . ALA A 1 177 ? -10.052 19.411 23.148 1.00 60.69 177 ALA A O 1
ATOM 1455 N N . HIS A 1 178 ? -11.646 17.820 23.344 1.00 69.19 178 HIS A N 1
ATOM 1456 C CA . HIS A 1 178 ? -10.757 16.665 23.515 1.00 69.19 178 HIS A CA 1
ATOM 1457 C C . HIS A 1 178 ? -9.654 16.699 22.444 1.00 69.19 178 HIS A C 1
ATOM 1459 O O . HIS A 1 178 ? -9.934 16.627 21.245 1.00 69.19 178 HIS A O 1
ATOM 1465 N N . ILE A 1 179 ? -8.408 16.930 22.873 1.00 77.38 179 ILE A N 1
ATOM 1466 C CA . ILE A 1 179 ? -7.281 17.142 21.961 1.00 77.38 179 ILE A CA 1
ATOM 1467 C C . ILE A 1 179 ? -6.670 15.786 21.638 1.00 77.38 179 ILE A C 1
ATOM 1469 O O . ILE A 1 179 ? -5.879 15.245 22.405 1.00 77.38 179 ILE A O 1
ATOM 1473 N N . THR A 1 180 ? -6.991 15.270 20.457 1.00 85.00 180 THR A N 1
ATOM 1474 C CA . THR A 1 180 ? -6.354 14.068 19.912 1.00 85.00 180 THR A CA 1
ATOM 1475 C C . THR A 1 180 ? -5.734 14.335 18.561 1.00 85.00 180 THR A C 1
ATOM 1477 O O . THR A 1 180 ? -6.347 14.943 17.682 1.00 85.00 180 THR A O 1
ATOM 1480 N N . VAL A 1 181 ? -4.533 13.805 18.360 1.00 90.69 181 VAL A N 1
ATOM 1481 C CA . VAL A 1 181 ? -3.904 13.743 17.046 1.00 90.69 181 VAL A CA 1
ATOM 1482 C C . VAL A 1 181 ? -4.510 12.569 16.282 1.00 90.69 181 VAL A C 1
ATOM 1484 O O . VAL A 1 181 ? -4.436 11.428 16.736 1.00 90.69 181 VAL A O 1
ATOM 1487 N N . GLN A 1 182 ? -5.081 12.820 15.103 1.00 91.94 182 GLN A N 1
ATOM 1488 C CA . GLN A 1 182 ? -5.544 11.743 14.227 1.00 91.94 182 GLN A CA 1
ATOM 1489 C C . GLN A 1 182 ? -4.347 10.884 13.789 1.00 91.94 182 GLN A C 1
ATOM 1491 O O . GLN A 1 182 ? -3.456 11.360 13.081 1.00 91.94 182 GLN A O 1
ATOM 1496 N N . THR A 1 183 ? -4.331 9.615 14.194 1.00 93.88 183 THR A N 1
ATOM 1497 C CA . THR A 1 183 ? -3.310 8.640 13.792 1.00 93.88 183 THR A CA 1
ATOM 1498 C C . THR A 1 183 ? -3.832 7.705 1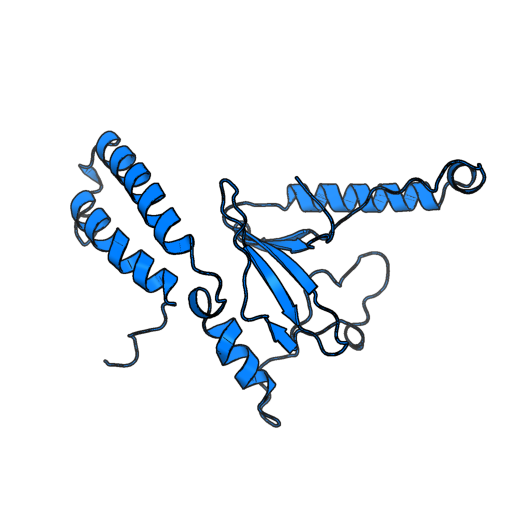2.705 1.00 93.88 183 THR A C 1
ATOM 1500 O O . THR A 1 183 ? -5.037 7.599 12.467 1.00 93.88 183 THR A O 1
ATOM 1503 N N . TYR A 1 184 ? -2.904 7.045 12.016 1.00 95.12 184 TYR A N 1
ATOM 1504 C CA . TYR A 1 184 ? -3.189 5.998 11.037 1.00 95.12 184 TYR A CA 1
ATOM 1505 C C . TYR A 1 184 ? -2.120 4.908 11.098 1.00 95.12 184 TYR A C 1
ATOM 1507 O O . TYR A 1 184 ? -0.970 5.137 11.489 1.00 95.12 184 TYR A O 1
ATOM 1515 N N . LYS A 1 185 ? -2.479 3.693 10.691 1.00 95.19 185 LYS A N 1
ATOM 1516 C CA . LYS A 1 185 ? -1.564 2.552 10.72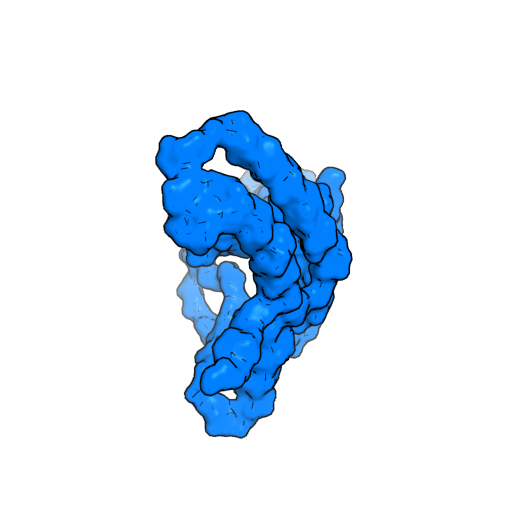6 1.00 95.19 185 LYS A CA 1
ATOM 1517 C C . LYS A 1 185 ? -0.560 2.615 9.582 1.00 95.19 185 LYS A C 1
ATOM 1519 O O . LYS A 1 185 ? -0.913 2.705 8.409 1.00 95.19 185 LYS A O 1
ATOM 1524 N N . VAL A 1 186 ? 0.713 2.472 9.931 1.00 96.69 186 VAL A N 1
ATOM 1525 C CA . VAL A 1 186 ? 1.817 2.277 8.987 1.00 96.69 186 VAL A CA 1
ATOM 1526 C C . VAL A 1 186 ? 2.390 0.885 9.213 1.00 96.69 186 VAL A C 1
ATOM 1528 O O . VAL A 1 186 ? 2.842 0.570 10.314 1.00 96.69 186 VAL A O 1
ATOM 1531 N N . ILE A 1 187 ? 2.363 0.045 8.178 1.00 96.06 187 ILE A N 1
ATOM 1532 C CA . ILE A 1 187 ? 2.695 -1.380 8.275 1.00 96.06 187 ILE A CA 1
ATOM 1533 C C . ILE A 1 187 ? 3.795 -1.702 7.250 1.00 96.06 187 ILE A C 1
ATOM 1535 O O . ILE A 1 187 ? 3.515 -1.972 6.074 1.00 96.06 187 ILE A O 1
ATOM 1539 N N . PRO A 1 188 ? 5.073 -1.650 7.665 1.00 95.31 188 PRO A N 1
ATOM 1540 C CA . PRO A 1 188 ? 6.189 -2.054 6.822 1.00 95.31 188 PRO A CA 1
ATOM 1541 C C . PRO A 1 188 ? 6.190 -3.571 6.627 1.00 95.31 188 PRO A C 1
ATOM 1543 O O . PRO A 1 188 ? 6.290 -4.322 7.594 1.00 95.31 188 PRO A O 1
ATOM 1546 N N . MET A 1 189 ? 6.113 -4.026 5.376 1.00 93.25 189 MET A N 1
ATOM 1547 C CA . MET A 1 189 ? 6.168 -5.456 5.036 1.00 93.25 189 MET A CA 1
ATOM 1548 C C . MET A 1 189 ? 7.601 -5.889 4.696 1.00 93.25 189 MET A C 1
ATOM 1550 O O . MET A 1 189 ? 7.994 -7.031 4.906 1.00 93.25 189 MET A O 1
ATOM 1554 N N . SER A 1 190 ? 8.396 -4.967 4.152 1.00 94.00 190 SER A N 1
ATOM 1555 C CA . SER A 1 190 ? 9.828 -5.110 3.886 1.00 94.00 190 SER A CA 1
ATOM 1556 C C . SER A 1 190 ? 10.480 -3.725 3.802 1.00 94.00 190 SER A C 1
ATOM 1558 O O . SER A 1 190 ? 9.796 -2.706 3.852 1.00 94.00 190 SER A O 1
ATOM 1560 N N . THR A 1 191 ? 11.794 -3.662 3.576 1.00 93.00 191 THR A N 1
ATOM 1561 C CA . THR A 1 191 ? 12.512 -2.391 3.344 1.00 93.00 191 THR A CA 1
ATOM 1562 C C . THR A 1 191 ? 12.097 -1.661 2.062 1.00 93.00 191 THR A C 1
ATOM 1564 O O . THR A 1 191 ? 12.487 -0.516 1.861 1.00 93.00 191 THR A O 1
ATOM 1567 N N . LYS A 1 192 ? 11.335 -2.311 1.171 1.00 92.56 192 LYS A N 1
ATOM 1568 C CA . LYS A 1 192 ? 10.915 -1.753 -0.125 1.00 92.56 192 LYS A CA 1
ATOM 1569 C C . LYS A 1 192 ? 9.408 -1.787 -0.353 1.00 92.56 192 LYS A C 1
ATOM 1571 O O . LYS A 1 192 ? 8.961 -1.322 -1.396 1.00 92.56 192 LYS A O 1
ATOM 1576 N N . LEU A 1 193 ? 8.631 -2.370 0.553 1.00 92.69 193 LEU A N 1
ATOM 1577 C CA . LEU A 1 193 ? 7.194 -2.557 0.380 1.00 92.69 193 LEU A CA 1
ATOM 1578 C C . LEU A 1 193 ? 6.504 -2.357 1.711 1.00 92.69 193 LEU A C 1
ATOM 1580 O O . LEU A 1 193 ? 6.843 -3.026 2.686 1.00 92.69 193 LEU A O 1
ATOM 1584 N N . SER A 1 194 ? 5.518 -1.477 1.722 1.00 94.94 194 SER A N 1
ATOM 1585 C CA . SER A 1 194 ? 4.754 -1.172 2.917 1.00 94.94 194 SER A CA 1
ATOM 1586 C C . SER A 1 194 ? 3.329 -0.789 2.550 1.00 94.94 194 SER A C 1
ATOM 1588 O O . SER A 1 194 ? 3.068 -0.326 1.436 1.00 94.94 194 SER A O 1
ATOM 1590 N N . ILE A 1 195 ? 2.417 -0.964 3.498 1.00 96.00 195 ILE A N 1
ATOM 1591 C CA . ILE A 1 195 ? 1.037 -0.503 3.374 1.00 96.00 195 ILE A CA 1
ATOM 1592 C C . ILE A 1 195 ? 0.735 0.512 4.471 1.00 96.00 195 ILE A C 1
ATOM 1594 O O . ILE A 1 195 ? 1.273 0.437 5.576 1.00 96.00 195 ILE A O 1
ATOM 1598 N N . ILE A 1 196 ? -0.097 1.488 4.140 1.00 96.25 196 ILE A N 1
ATOM 1599 C CA . ILE A 1 196 ? -0.555 2.533 5.050 1.00 96.25 196 ILE A CA 1
ATOM 1600 C C . ILE A 1 196 ? -2.076 2.495 5.042 1.00 96.25 196 ILE A C 1
ATOM 1602 O O . ILE A 1 196 ? -2.673 2.372 3.977 1.00 96.25 196 ILE A O 1
ATOM 1606 N N . GLU A 1 197 ? -2.700 2.575 6.205 1.00 95.75 197 GLU A N 1
ATOM 1607 C CA . GLU A 1 197 ? -4.147 2.732 6.318 1.00 95.75 197 GLU A CA 1
ATOM 1608 C C . GLU A 1 197 ? -4.619 3.972 5.559 1.00 95.75 197 GLU A C 1
ATOM 1610 O O . GLU A 1 197 ? -4.002 5.039 5.603 1.00 95.75 197 GLU A O 1
ATOM 1615 N N . TRP A 1 198 ? -5.703 3.810 4.813 1.00 95.19 198 TRP A N 1
ATOM 1616 C CA . TRP A 1 198 ? -6.320 4.903 4.091 1.00 95.19 198 TRP A CA 1
ATOM 1617 C C . TRP A 1 198 ? -7.369 5.578 4.969 1.00 95.19 198 TRP A C 1
ATOM 1619 O O . TRP A 1 198 ? -8.332 4.941 5.384 1.00 95.19 198 TRP A O 1
ATOM 1629 N N . LEU A 1 199 ? -7.207 6.879 5.201 1.00 92.94 199 LEU A N 1
ATOM 1630 C CA . LEU A 1 199 ? -8.215 7.693 5.870 1.00 92.94 199 LEU A CA 1
ATOM 1631 C C . LEU A 1 199 ? -9.165 8.292 4.831 1.00 92.94 199 LEU A C 1
ATOM 1633 O O . LEU A 1 199 ? -8.753 9.069 3.963 1.00 92.94 199 LEU A O 1
ATOM 1637 N N . ASP A 1 200 ? -10.440 7.927 4.918 1.00 89.31 200 ASP A N 1
ATOM 1638 C CA . ASP A 1 200 ? -11.476 8.466 4.042 1.00 89.31 200 ASP A CA 1
ATOM 1639 C C . ASP A 1 200 ? -11.761 9.951 4.325 1.00 89.31 200 ASP A C 1
ATOM 1641 O O . ASP A 1 200 ? -11.417 10.491 5.374 1.00 89.31 200 ASP A O 1
ATOM 1645 N N . ASN A 1 201 ? -12.384 10.626 3.354 1.00 86.81 201 ASN A N 1
ATOM 1646 C CA . ASN A 1 201 ? -12.763 12.046 3.424 1.00 86.81 201 ASN A CA 1
ATOM 1647 C C . ASN A 1 201 ? -11.600 13.036 3.625 1.00 86.81 201 ASN A C 1
ATOM 1649 O O . ASN A 1 201 ? -11.810 14.175 4.037 1.00 86.81 201 ASN A O 1
ATOM 1653 N N . THR A 1 202 ? -10.381 12.638 3.266 1.00 85.56 202 THR A N 1
ATOM 1654 C CA . THR A 1 202 ? -9.204 13.512 3.254 1.00 85.56 202 THR A CA 1
ATOM 1655 C C . THR A 1 202 ? -8.952 14.073 1.848 1.00 85.56 202 THR A C 1
ATOM 1657 O O . THR A 1 202 ? -9.253 13.434 0.836 1.00 85.56 202 THR A O 1
ATOM 1660 N N . ARG A 1 203 ? -8.423 15.300 1.763 1.00 78.75 203 ARG A N 1
ATOM 1661 C CA . ARG A 1 203 ? -7.957 15.938 0.518 1.00 78.75 203 ARG A CA 1
ATOM 1662 C C . ARG A 1 203 ? -6.548 16.481 0.750 1.00 78.75 203 ARG A C 1
ATOM 1664 O O . ARG A 1 203 ? -6.250 16.911 1.862 1.00 78.75 203 ARG A O 1
ATOM 1671 N N . SER A 1 204 ? -5.698 16.396 -0.273 1.00 72.38 204 SER A N 1
ATOM 1672 C CA . SER A 1 204 ? -4.346 16.972 -0.257 1.00 72.38 204 SER A CA 1
ATOM 1673 C C . SER A 1 204 ? -4.361 18.457 -0.580 1.00 72.38 204 SER A C 1
ATOM 1675 O O . SER A 1 204 ? -5.331 18.904 -1.231 1.00 72.38 204 SER A O 1
#

Radius of gyration: 22.52 Å; chains: 1; bounding box: 51×52×61 Å

pLDDT: mean 82.65, std 13.86, range [32.25, 96.94]

Foldseek 3Di:
DPPVPPPDAQLRVQLCVVCQVVCCVQQNNVSVCVVVGDPVSVVVSVVVSVVSSCVSVVPPFFVRNVDPCQVPVLLVVLPDPPDPDDDFAFDPPQDDPPDDDDVVPTWTFNHWDRTWDQDPDPQRWIWTWTDTDVRDIWIKTKAFAAACVVVQVVLVVLVVVLVVLVPDVVLVPDPNPSDHDDGWHWADPDRGITITTDDPPDDD

Sequence (204 aa):
QRLIKSRLTSIRFQFKNTIEKDLDNLFGKQGELFSTVLLTDVKTILTNLGTKLKSIAHDKTNINDYSTWFSLTFQQQHRILGTPSIREIEIPGQYTSKKKPLPEHHIKIVGFDEKILVLQSLRLPKRLTICEHDENDYRFLLKSGEDIRKDQRIQALFSIMNDLYDNEPNCNQSNLAHITVQTYKVIPMSTKLSIIEWLDNTRS